Protein AF-A0A951GE01-F1 (afdb_monomer_lite)

pLDDT: mean 95.05, std 4.56, range [78.81, 98.94]

Radius of gyration: 18.22 Å; chains: 1; bounding box: 44×44×52 Å

Structure (mmCIF, N/CA/C/O backbone):
data_AF-A0A951GE01-F1
#
_entry.id   AF-A0A951GE01-F1
#
loop_
_atom_site.group_PDB
_atom_site.id
_atom_site.type_symbol
_atom_site.label_atom_id
_atom_site.label_alt_id
_atom_site.label_comp_id
_atom_site.label_asym_id
_atom_site.label_entity_id
_atom_site.label_seq_id
_atom_site.pdbx_PDB_ins_code
_atom_site.Cartn_x
_atom_site.Cartn_y
_atom_site.Cartn_z
_atom_site.occupancy
_atom_site.B_iso_or_equiv
_atom_site.auth_seq_id
_atom_site.auth_comp_id
_atom_site.auth_asym_id
_atom_site.auth_atom_id
_atom_site.pdbx_PDB_model_num
ATOM 1 N N . MET A 1 1 ? 2.196 -15.817 -11.977 1.00 90.00 1 MET A N 1
ATOM 2 C CA . MET A 1 1 ? 3.080 -14.902 -11.222 1.00 90.00 1 MET A CA 1
ATOM 3 C C . MET A 1 1 ? 4.145 -14.377 -12.169 1.00 90.00 1 MET A C 1
ATOM 5 O O . MET A 1 1 ? 4.624 -15.151 -12.987 1.00 90.00 1 MET A O 1
ATOM 9 N N . GLN A 1 2 ? 4.484 -13.096 -12.075 1.00 92.94 2 GLN A N 1
ATOM 10 C CA . GLN A 1 2 ? 5.518 -12.426 -12.860 1.00 92.94 2 GLN A CA 1
ATOM 11 C C . GLN A 1 2 ? 6.542 -11.812 -11.901 1.00 92.94 2 GLN A C 1
ATOM 13 O O . GLN A 1 2 ? 6.156 -11.164 -10.932 1.00 92.94 2 GLN A O 1
ATOM 18 N N . ILE A 1 3 ? 7.833 -11.997 -12.175 1.00 93.25 3 ILE A N 1
ATOM 19 C CA . ILE A 1 3 ? 8.889 -11.266 -11.469 1.00 93.25 3 ILE A CA 1
ATOM 20 C C . ILE A 1 3 ? 9.089 -9.919 -12.150 1.00 93.25 3 ILE A C 1
ATOM 22 O O . ILE A 1 3 ? 9.139 -9.835 -13.376 1.00 93.25 3 ILE A O 1
ATOM 26 N N . GLN A 1 4 ? 9.188 -8.880 -11.337 1.00 93.88 4 GLN A N 1
ATOM 27 C CA . GLN A 1 4 ? 9.351 -7.503 -11.759 1.00 93.88 4 GLN A CA 1
ATOM 28 C C . GLN A 1 4 ? 10.572 -6.901 -11.095 1.00 93.88 4 GLN A C 1
ATOM 30 O O . GLN A 1 4 ? 10.883 -7.245 -9.952 1.00 93.88 4 GLN A O 1
ATOM 35 N N . ARG A 1 5 ? 11.225 -5.965 -11.779 1.00 92.69 5 ARG A N 1
ATOM 36 C CA . ARG A 1 5 ? 12.395 -5.276 -11.252 1.00 92.69 5 ARG A CA 1
ATOM 37 C C . ARG A 1 5 ? 12.335 -3.781 -11.518 1.00 92.69 5 ARG A C 1
ATOM 39 O O . ARG A 1 5 ? 11.759 -3.321 -12.507 1.00 92.69 5 ARG A O 1
ATOM 46 N N . ASN A 1 6 ? 12.975 -3.036 -10.629 1.00 92.31 6 ASN A N 1
ATOM 47 C CA . ASN A 1 6 ? 13.531 -1.739 -10.975 1.00 92.31 6 ASN A CA 1
ATOM 48 C C . ASN A 1 6 ? 15.045 -1.890 -10.978 1.00 92.31 6 ASN A C 1
ATOM 50 O O . ASN A 1 6 ? 15.612 -2.383 -10.009 1.00 92.31 6 ASN A O 1
ATOM 54 N N . ILE A 1 7 ? 15.680 -1.504 -12.076 1.00 92.19 7 ILE A N 1
ATOM 55 C CA . ILE A 1 7 ? 17.127 -1.522 -12.258 1.00 92.19 7 ILE A CA 1
ATOM 56 C C . ILE A 1 7 ? 17.499 -0.188 -12.912 1.00 92.19 7 ILE A C 1
ATOM 58 O O . ILE A 1 7 ? 17.019 0.087 -14.015 1.00 92.19 7 ILE A O 1
ATOM 62 N N . PRO A 1 8 ? 18.332 0.651 -12.277 1.00 91.19 8 PRO A N 1
ATOM 63 C CA . PRO A 1 8 ? 18.849 1.852 -12.918 1.00 91.19 8 PRO A CA 1
ATOM 64 C C . PRO A 1 8 ? 19.686 1.507 -14.154 1.00 91.19 8 PRO A C 1
ATOM 66 O O . PRO A 1 8 ? 20.516 0.596 -14.120 1.00 91.19 8 PRO A O 1
ATOM 69 N N . ALA A 1 9 ? 19.495 2.260 -15.235 1.00 91.69 9 ALA A N 1
ATOM 70 C CA . ALA A 1 9 ? 20.296 2.101 -16.444 1.00 91.69 9 ALA A CA 1
ATOM 71 C C . ALA A 1 9 ? 21.788 2.342 -16.150 1.00 91.69 9 ALA A C 1
ATOM 73 O O . ALA A 1 9 ? 22.148 3.239 -15.386 1.00 91.69 9 ALA A O 1
ATOM 74 N N . GLY A 1 10 ? 22.656 1.538 -16.764 1.00 90.50 10 GLY A N 1
ATOM 75 C CA . GLY A 1 10 ? 24.111 1.636 -16.631 1.00 90.50 10 GLY A CA 1
ATOM 76 C C . GLY A 1 10 ? 24.695 1.145 -15.301 1.00 90.50 10 GLY A C 1
ATOM 77 O O . GLY A 1 10 ? 25.914 1.163 -15.153 1.00 90.50 10 GLY A O 1
ATOM 78 N N . LEU A 1 11 ? 23.874 0.689 -14.345 1.00 89.44 11 LEU A N 1
ATOM 79 C CA . LEU A 1 11 ? 24.370 0.159 -13.068 1.00 89.44 11 LEU A CA 1
ATOM 80 C C . LEU A 1 11 ? 25.017 -1.224 -13.225 1.00 89.44 11 LEU A C 1
ATOM 82 O O . LEU A 1 11 ? 26.032 -1.513 -12.594 1.00 89.44 11 LEU A O 1
ATOM 86 N N . TYR A 1 12 ? 24.437 -2.067 -14.080 1.00 89.06 12 TYR A N 1
ATOM 87 C CA . TYR A 1 12 ? 24.965 -3.385 -14.417 1.00 89.06 12 TYR A CA 1
ATOM 88 C C . TYR A 1 12 ? 25.283 -3.438 -15.908 1.00 89.06 12 TYR A C 1
ATOM 90 O O . TYR A 1 12 ? 24.482 -3.005 -16.728 1.00 89.06 12 TYR A O 1
ATOM 98 N N . ALA A 1 13 ? 26.449 -3.980 -16.252 1.00 86.44 13 ALA A N 1
ATOM 99 C CA . ALA A 1 13 ? 26.904 -4.114 -17.638 1.00 86.44 13 ALA A CA 1
ATOM 100 C C . ALA A 1 13 ? 27.078 -5.578 -18.075 1.00 86.44 13 ALA A C 1
ATOM 102 O O . ALA A 1 13 ? 27.171 -5.855 -19.269 1.00 86.44 13 ALA A O 1
ATOM 103 N N . ASP A 1 14 ? 27.119 -6.514 -17.122 1.00 85.81 14 ASP A N 1
ATOM 104 C CA . ASP A 1 14 ? 27.188 -7.944 -17.411 1.00 85.81 14 ASP A CA 1
ATOM 105 C C . ASP A 1 14 ? 25.776 -8.500 -17.622 1.00 85.81 14 ASP A C 1
ATOM 107 O O . ASP A 1 14 ? 25.025 -8.712 -16.671 1.00 85.81 14 ASP A O 1
ATOM 111 N N . GLY A 1 15 ? 25.414 -8.698 -18.889 1.00 81.00 15 GLY A N 1
ATOM 112 C CA . GLY A 1 15 ? 24.125 -9.248 -19.308 1.00 81.00 15 GLY A CA 1
ATOM 113 C C . GLY A 1 15 ? 24.047 -10.773 -19.268 1.00 81.00 15 GLY A C 1
ATOM 114 O O . GLY A 1 15 ? 23.120 -11.328 -19.858 1.00 81.00 15 GLY A O 1
ATOM 115 N N . THR A 1 16 ? 25.007 -11.465 -18.642 1.00 87.50 16 THR A N 1
ATOM 116 C CA . THR A 1 16 ? 24.984 -12.928 -18.534 1.00 87.50 16 THR A CA 1
ATOM 117 C C . THR A 1 16 ? 23.725 -13.372 -17.777 1.00 87.50 16 THR A C 1
ATOM 119 O O . THR A 1 16 ? 23.595 -13.080 -16.583 1.00 87.50 16 THR A O 1
ATOM 122 N N . PRO A 1 17 ? 22.774 -14.070 -18.429 1.00 83.69 17 PRO A N 1
ATOM 123 C CA . PRO A 1 17 ? 21.557 -14.493 -17.758 1.00 83.69 17 PRO A CA 1
ATOM 124 C C . PRO A 1 17 ? 21.853 -15.607 -16.753 1.00 83.69 17 PRO A C 1
ATOM 126 O O . PRO A 1 17 ? 22.836 -16.346 -16.860 1.00 83.69 17 PRO A O 1
ATOM 129 N N . SER A 1 18 ? 20.952 -15.774 -15.784 1.00 80.31 18 SER A N 1
ATOM 130 C CA . SER A 1 18 ? 20.945 -16.968 -14.938 1.00 80.31 18 SER A CA 1
ATOM 131 C C . SER A 1 18 ? 20.865 -18.229 -15.815 1.00 80.31 18 SER A C 1
ATOM 133 O O . SER A 1 18 ? 20.203 -18.191 -16.855 1.00 80.31 18 SER A O 1
ATOM 135 N N . PRO A 1 19 ? 21.473 -19.364 -15.420 1.00 88.75 19 PRO A N 1
ATOM 136 C CA . PRO A 1 19 ? 21.369 -20.598 -16.193 1.00 88.75 19 PRO A CA 1
ATOM 137 C C . PRO A 1 19 ? 19.908 -20.965 -16.496 1.00 88.75 19 PRO A C 1
ATOM 139 O O . PRO A 1 19 ? 19.107 -21.143 -15.580 1.00 88.75 19 PRO A O 1
ATOM 142 N N . GLY A 1 20 ? 19.567 -21.067 -17.784 1.00 86.75 20 GLY A N 1
ATOM 143 C CA . GLY A 1 20 ? 18.211 -21.384 -18.250 1.00 86.75 20 GLY A CA 1
ATOM 144 C C . GLY A 1 20 ? 17.248 -20.194 -18.365 1.00 86.75 20 GLY A C 1
ATOM 145 O O . GLY A 1 20 ? 16.087 -20.414 -18.694 1.00 86.75 20 GLY A O 1
ATOM 146 N N . ALA A 1 21 ? 17.698 -18.962 -18.112 1.00 83.81 21 ALA A N 1
ATOM 147 C CA . ALA A 1 21 ? 16.923 -17.749 -18.361 1.00 83.81 21 ALA A CA 1
ATOM 148 C C . ALA A 1 21 ? 17.270 -17.129 -19.721 1.00 83.81 21 ALA A C 1
ATOM 150 O O . ALA A 1 21 ? 18.400 -17.243 -20.204 1.00 83.81 21 ALA A O 1
ATOM 151 N N . ASP A 1 22 ? 16.300 -16.431 -20.309 1.00 85.62 22 ASP A N 1
ATOM 152 C CA . ASP A 1 22 ? 16.534 -15.651 -21.519 1.00 85.62 22 ASP A CA 1
ATOM 153 C C . ASP A 1 22 ? 17.440 -14.443 -21.215 1.00 85.62 22 ASP A C 1
ATOM 155 O O . ASP A 1 22 ? 17.295 -13.806 -20.162 1.00 85.62 22 ASP A O 1
ATOM 159 N N . PRO A 1 23 ? 18.379 -14.101 -22.116 1.00 83.19 23 PRO A N 1
ATOM 160 C CA . PRO A 1 23 ? 19.178 -12.891 -21.986 1.00 83.19 23 PRO A CA 1
ATOM 161 C C . PRO A 1 23 ? 18.287 -11.649 -22.094 1.00 83.19 23 PRO A C 1
ATOM 163 O O . PRO A 1 23 ? 17.363 -11.596 -22.905 1.00 83.19 23 PRO A O 1
ATOM 166 N N . TYR A 1 24 ? 18.596 -10.624 -21.304 1.00 83.94 24 TYR A N 1
ATOM 167 C CA . TYR A 1 24 ? 17.949 -9.319 -21.393 1.00 83.94 24 TYR A CA 1
ATOM 168 C C . TYR A 1 24 ? 18.985 -8.204 -21.264 1.00 83.94 24 TYR A C 1
ATOM 170 O O . TYR A 1 24 ? 20.039 -8.387 -20.652 1.00 83.94 24 TYR A O 1
ATOM 178 N N . ASP A 1 25 ? 18.688 -7.046 -21.853 1.00 87.75 25 ASP A N 1
ATOM 179 C CA . ASP A 1 25 ? 19.568 -5.879 -21.809 1.00 87.75 25 ASP A CA 1
ATOM 180 C C . ASP A 1 25 ? 19.521 -5.221 -20.423 1.00 87.75 25 ASP A C 1
ATOM 182 O O . ASP A 1 25 ? 18.810 -4.245 -20.186 1.00 87.75 25 ASP A O 1
ATOM 186 N N . ILE A 1 26 ? 20.263 -5.793 -19.474 1.00 88.50 26 ILE A N 1
ATOM 187 C CA . ILE A 1 26 ? 20.340 -5.284 -18.102 1.00 88.50 26 ILE A CA 1
ATOM 188 C C . ILE A 1 26 ? 20.945 -3.874 -18.040 1.00 88.50 26 ILE A C 1
ATOM 190 O O . ILE A 1 26 ? 20.620 -3.112 -17.129 1.00 88.50 26 ILE A O 1
ATOM 194 N N . ALA A 1 27 ? 21.776 -3.504 -19.022 1.00 91.56 27 ALA A N 1
ATOM 195 C CA . ALA A 1 27 ? 22.411 -2.194 -19.088 1.00 91.56 27 ALA A CA 1
ATOM 196 C C . ALA A 1 27 ? 21.407 -1.085 -19.421 1.00 91.56 27 ALA A C 1
ATOM 198 O O . ALA A 1 27 ? 21.543 0.029 -18.910 1.00 91.56 27 ALA A O 1
ATOM 199 N N . ALA A 1 28 ? 20.360 -1.388 -20.195 1.00 91.75 28 ALA A N 1
ATOM 200 C CA . ALA A 1 28 ? 19.240 -0.471 -20.414 1.00 91.75 28 ALA A CA 1
ATOM 201 C C . ALA A 1 28 ? 18.411 -0.203 -19.141 1.00 91.75 28 ALA A C 1
ATOM 203 O O . ALA A 1 28 ? 17.673 0.784 -19.082 1.00 91.75 28 ALA A O 1
ATOM 204 N N . GLY A 1 29 ? 18.558 -1.038 -18.108 1.00 91.81 29 GLY A N 1
ATOM 205 C CA . GLY A 1 29 ? 17.773 -0.969 -16.883 1.00 91.81 29 GLY A CA 1
ATOM 206 C C . GLY A 1 29 ? 16.352 -1.516 -17.047 1.00 91.81 29 GLY A C 1
ATOM 207 O O . GLY A 1 29 ? 15.930 -1.970 -18.108 1.00 91.81 29 GLY A O 1
ATOM 208 N N . GLU A 1 30 ? 15.589 -1.482 -15.959 1.00 92.50 30 GLU A N 1
ATOM 209 C CA . GLU A 1 30 ? 14.228 -2.011 -15.896 1.00 92.50 30 GLU A CA 1
ATOM 210 C C . GLU A 1 30 ? 13.371 -1.109 -15.002 1.00 92.50 30 GLU A C 1
ATOM 212 O O . GLU A 1 30 ? 13.849 -0.576 -14.003 1.00 92.50 30 GLU A O 1
ATOM 217 N N . ARG A 1 31 ? 12.099 -0.907 -15.359 1.00 93.69 31 ARG A N 1
ATOM 218 C CA . ARG A 1 31 ? 11.136 -0.126 -14.556 1.00 93.69 31 ARG A CA 1
ATOM 219 C C . ARG A 1 31 ? 9.776 -0.815 -14.451 1.00 93.69 31 ARG A C 1
ATOM 221 O O . ARG A 1 31 ? 8.735 -0.157 -14.388 1.00 93.69 31 ARG A O 1
ATOM 228 N N . THR A 1 32 ? 9.759 -2.145 -14.522 1.00 94.62 32 THR A N 1
ATOM 229 C CA . THR A 1 32 ? 8.511 -2.911 -14.625 1.00 94.62 32 THR A CA 1
ATOM 230 C C . THR A 1 32 ? 7.678 -2.804 -13.354 1.00 94.62 32 THR A C 1
ATOM 232 O O . THR A 1 32 ? 6.454 -2.746 -13.464 1.00 94.62 32 THR A O 1
ATOM 235 N N . ILE A 1 33 ? 8.309 -2.674 -12.178 1.00 96.00 33 ILE A N 1
ATOM 236 C CA . ILE A 1 33 ? 7.598 -2.448 -10.910 1.00 96.00 33 ILE A CA 1
ATOM 237 C C . ILE A 1 33 ? 6.821 -1.131 -10.970 1.00 96.00 33 ILE A C 1
ATOM 239 O O . ILE A 1 33 ? 5.610 -1.116 -10.758 1.00 96.00 33 ILE A O 1
ATOM 243 N N . PHE A 1 34 ? 7.497 -0.026 -11.305 1.00 95.44 34 PHE A N 1
ATOM 244 C CA . PHE A 1 34 ? 6.853 1.288 -11.380 1.00 95.44 34 PHE A CA 1
ATOM 245 C C . PHE A 1 34 ? 5.721 1.310 -12.415 1.00 95.44 34 PHE A C 1
ATOM 247 O O . PHE A 1 34 ? 4.612 1.748 -12.113 1.00 95.44 34 PHE A O 1
ATOM 254 N N . ASN A 1 35 ? 5.979 0.779 -13.613 1.00 95.50 35 ASN A N 1
ATOM 255 C CA . ASN A 1 35 ? 4.989 0.756 -14.686 1.00 95.50 35 ASN A CA 1
ATOM 256 C C . ASN A 1 35 ? 3.762 -0.087 -14.311 1.00 95.50 35 ASN A C 1
ATOM 258 O O . ASN A 1 35 ? 2.633 0.334 -14.562 1.00 95.50 35 ASN A O 1
ATOM 262 N N . GLN A 1 36 ? 3.954 -1.253 -13.685 1.00 95.88 36 GLN A N 1
ATOM 263 C CA . GLN A 1 36 ? 2.822 -2.095 -13.300 1.00 95.88 36 GLN A CA 1
ATOM 264 C C . GLN A 1 36 ? 2.046 -1.521 -12.118 1.00 95.88 36 GLN A C 1
ATOM 266 O O . GLN A 1 36 ? 0.829 -1.648 -12.131 1.00 95.88 36 GLN A O 1
ATOM 271 N N . TYR A 1 37 ? 2.686 -0.849 -11.152 1.00 96.81 37 TYR A N 1
ATOM 272 C CA . TYR A 1 37 ? 1.939 -0.129 -10.115 1.00 96.81 37 TYR A CA 1
ATOM 273 C C . TYR A 1 37 ? 0.951 0.861 -10.739 1.00 96.81 37 TYR A C 1
ATOM 275 O O . TYR A 1 37 ? -0.228 0.837 -10.394 1.00 96.81 37 TYR A O 1
ATOM 283 N N . LEU A 1 38 ? 1.400 1.685 -11.693 1.00 97.88 38 LEU A N 1
ATOM 284 C CA . LEU A 1 38 ? 0.527 2.660 -12.354 1.00 97.88 38 LEU A CA 1
ATOM 285 C C . LEU A 1 38 ? -0.604 1.986 -13.141 1.00 97.88 38 LEU A C 1
ATOM 287 O O . LEU A 1 38 ? -1.760 2.370 -12.986 1.00 97.88 38 LEU A O 1
ATOM 291 N N . LEU A 1 39 ? -0.290 0.959 -13.937 1.00 98.00 39 LEU A N 1
ATOM 292 C CA . LEU A 1 39 ? -1.294 0.226 -14.718 1.00 98.00 39 LEU A CA 1
ATOM 293 C C . LEU A 1 39 ? -2.316 -0.493 -13.826 1.00 98.00 39 LEU A C 1
ATOM 295 O O . LEU A 1 39 ? -3.505 -0.499 -14.132 1.00 98.00 39 LEU A O 1
ATOM 299 N N . ALA A 1 40 ? -1.870 -1.093 -12.722 1.00 98.06 40 ALA A N 1
ATOM 300 C CA . ALA A 1 40 ? -2.739 -1.828 -11.811 1.00 98.06 40 ALA A CA 1
ATOM 301 C C . ALA A 1 40 ? -3.652 -0.878 -11.016 1.00 98.06 40 ALA A C 1
ATOM 303 O O . ALA A 1 40 ? -4.846 -1.147 -10.888 1.00 98.06 40 ALA A O 1
ATOM 304 N N . ILE A 1 41 ? -3.127 0.264 -10.551 1.00 98.75 41 ILE A N 1
ATOM 305 C CA . ILE A 1 41 ? -3.930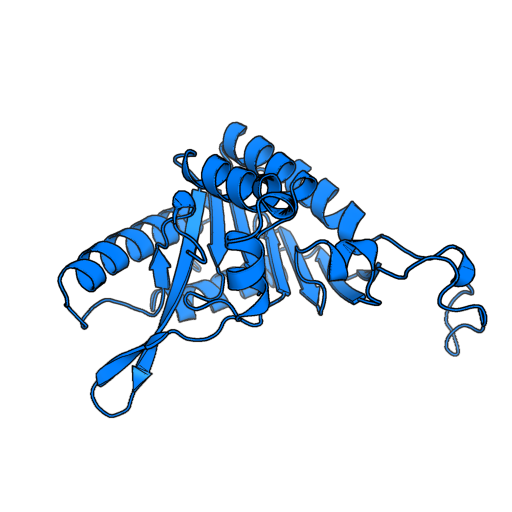 1.316 -9.906 1.00 98.75 41 ILE A CA 1
ATOM 306 C C . ILE A 1 41 ? -4.958 1.899 -10.887 1.00 98.75 41 ILE A C 1
ATOM 308 O O . ILE A 1 41 ? -6.113 2.119 -10.518 1.00 98.75 41 ILE A O 1
ATOM 312 N N . ASP A 1 42 ? -4.574 2.135 -12.142 1.00 98.69 42 ASP A N 1
ATOM 313 C CA . ASP A 1 42 ? -5.498 2.634 -13.165 1.00 98.69 42 ASP A CA 1
ATOM 314 C C . ASP A 1 42 ? -6.623 1.629 -13.469 1.00 98.69 42 ASP A C 1
ATOM 316 O O . ASP A 1 42 ? -7.794 2.000 -13.584 1.00 98.69 42 ASP A O 1
ATOM 320 N N . ALA A 1 43 ? -6.295 0.336 -13.495 1.00 98.38 43 ALA A N 1
ATOM 321 C CA . ALA A 1 43 ? -7.260 -0.733 -13.728 1.00 98.38 43 ALA A CA 1
ATOM 322 C C . ALA A 1 43 ? -8.223 -0.979 -12.550 1.00 98.38 43 ALA A C 1
ATOM 324 O O . ALA A 1 43 ? -9.286 -1.566 -12.771 1.00 98.38 43 ALA A O 1
ATOM 325 N N . ALA A 1 44 ? -7.879 -0.535 -11.335 1.00 98.69 44 ALA A N 1
ATOM 326 C CA . ALA A 1 44 ? -8.650 -0.792 -10.121 1.00 98.69 44 ALA A CA 1
ATOM 327 C C . ALA A 1 44 ? -10.097 -0.277 -10.212 1.00 98.69 44 ALA A C 1
ATOM 329 O O . ALA A 1 44 ? -10.364 0.843 -10.679 1.00 98.69 44 ALA A O 1
ATOM 330 N N . ARG A 1 45 ? -11.035 -1.099 -9.731 1.00 98.50 45 ARG A N 1
ATOM 331 C CA . ARG A 1 45 ? -12.487 -0.881 -9.802 1.00 98.50 45 ARG A CA 1
ATOM 332 C C . ARG A 1 45 ? -13.174 -0.823 -8.445 1.00 98.50 45 ARG A C 1
ATOM 334 O O . ARG A 1 45 ? -14.204 -0.164 -8.347 1.00 98.50 45 ARG A O 1
ATOM 341 N N . GLN A 1 46 ? -12.657 -1.501 -7.424 1.00 98.50 46 GLN A N 1
ATOM 342 C CA . GLN A 1 46 ? -13.346 -1.664 -6.142 1.00 98.50 46 GLN A CA 1
ATOM 343 C C . GLN A 1 46 ? -12.496 -1.224 -4.954 1.00 98.50 46 GLN A C 1
ATOM 345 O O . GLN A 1 46 ? -12.967 -0.444 -4.125 1.00 98.50 46 GLN A O 1
ATOM 350 N N . ALA A 1 47 ? -11.269 -1.728 -4.850 1.00 98.88 47 ALA A N 1
ATOM 351 C CA . ALA A 1 47 ? -10.450 -1.588 -3.660 1.00 98.88 47 ALA A CA 1
ATOM 352 C C . ALA A 1 47 ? -8.949 -1.688 -3.957 1.00 98.88 47 ALA A C 1
ATOM 354 O O . ALA A 1 47 ? -8.511 -2.568 -4.695 1.00 98.88 47 ALA A O 1
ATOM 355 N N . ILE A 1 48 ? -8.163 -0.837 -3.299 1.00 98.94 48 ILE A N 1
ATOM 356 C CA . ILE A 1 48 ? -6.701 -0.888 -3.273 1.00 98.94 48 ILE A CA 1
ATOM 357 C C . ILE A 1 48 ? -6.254 -0.900 -1.808 1.00 98.94 48 ILE A C 1
ATOM 359 O O . ILE A 1 48 ? -6.433 0.071 -1.071 1.00 98.94 48 ILE A O 1
ATOM 363 N N . TYR A 1 49 ? -5.655 -2.006 -1.384 1.00 98.94 49 TYR A N 1
ATOM 364 C CA . TYR A 1 49 ? -4.978 -2.126 -0.098 1.00 98.94 49 TYR A CA 1
ATOM 365 C C . TYR A 1 49 ? -3.470 -2.019 -0.303 1.00 98.94 49 TYR A C 1
ATOM 367 O O . TYR A 1 49 ? -2.935 -2.663 -1.202 1.00 98.94 49 TY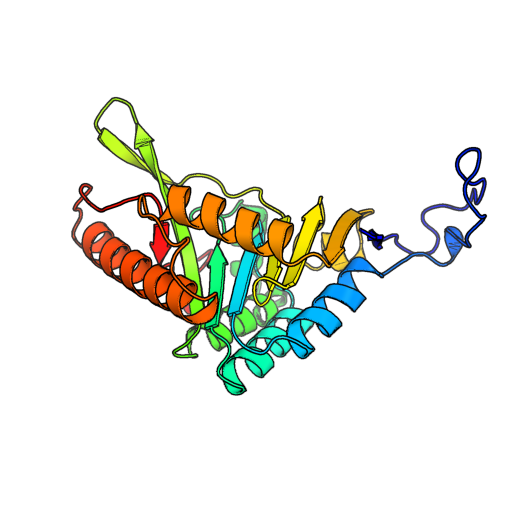R A O 1
ATOM 375 N N . ILE A 1 50 ? -2.782 -1.223 0.512 1.00 98.88 50 ILE A N 1
ATOM 376 C CA . ILE A 1 50 ? -1.335 -1.003 0.417 1.00 98.88 50 ILE A CA 1
ATOM 377 C C . ILE A 1 50 ? -0.724 -1.156 1.804 1.00 98.88 50 ILE A C 1
ATOM 379 O O . ILE A 1 50 ? -1.205 -0.534 2.748 1.00 98.88 50 ILE A O 1
ATOM 383 N N . GLU A 1 51 ? 0.382 -1.891 1.902 1.00 98.56 51 GLU A N 1
ATOM 384 C CA . GLU A 1 51 ? 1.330 -1.731 3.006 1.00 98.56 51 GLU A CA 1
ATOM 385 C C . GLU A 1 51 ? 2.666 -1.295 2.436 1.00 98.56 51 GLU A C 1
ATOM 387 O O . GLU A 1 51 ? 3.247 -1.963 1.571 1.00 98.56 51 GLU A O 1
ATOM 392 N N . ASN A 1 52 ? 3.157 -0.155 2.905 1.00 98.00 52 ASN A N 1
ATOM 393 C CA . ASN A 1 52 ? 4.441 0.341 2.458 1.00 98.00 52 ASN A CA 1
ATOM 394 C C . ASN A 1 52 ? 5.162 1.107 3.562 1.00 98.00 52 ASN A C 1
ATOM 396 O O . ASN A 1 52 ? 4.558 1.871 4.308 1.00 98.00 52 ASN A O 1
ATOM 400 N N . GLN A 1 53 ? 6.481 0.946 3.627 1.00 95.56 53 GLN A N 1
ATOM 401 C CA . GLN A 1 53 ? 7.330 1.707 4.546 1.00 95.56 53 GLN A CA 1
ATOM 402 C C . GLN A 1 53 ? 7.319 3.217 4.239 1.00 95.56 53 GLN A C 1
ATOM 404 O O . GLN A 1 53 ? 7.628 4.027 5.111 1.00 95.56 53 GLN A O 1
ATOM 409 N N . ALA A 1 54 ? 6.970 3.604 3.007 1.00 93.38 54 ALA A N 1
ATOM 410 C CA . ALA A 1 54 ? 6.966 4.988 2.552 1.00 93.38 54 ALA A CA 1
ATOM 411 C C . ALA A 1 54 ? 5.618 5.415 1.956 1.00 93.38 54 ALA A C 1
ATOM 413 O O . ALA A 1 54 ? 4.895 4.620 1.354 1.00 93.38 54 ALA A O 1
ATOM 414 N N . ILE A 1 55 ? 5.327 6.712 2.062 1.00 94.62 55 ILE A N 1
ATOM 415 C CA . ILE A 1 55 ? 4.237 7.359 1.322 1.00 94.62 55 ILE A CA 1
ATOM 416 C C . ILE A 1 55 ? 4.581 7.473 -0.177 1.00 94.62 55 ILE A C 1
ATOM 418 O O . ILE A 1 55 ? 5.765 7.495 -0.535 1.00 94.62 55 ILE A O 1
ATOM 422 N N . PRO A 1 56 ? 3.572 7.527 -1.066 1.00 94.94 56 PRO A N 1
ATOM 423 C CA . PRO A 1 56 ? 3.784 7.447 -2.505 1.00 94.94 56 PRO A CA 1
ATOM 424 C C . PRO A 1 56 ? 4.373 8.730 -3.085 1.00 94.94 56 PRO A C 1
ATOM 426 O O . PRO A 1 56 ? 3.927 9.826 -2.759 1.00 94.94 56 PRO A O 1
ATOM 429 N N . ILE A 1 57 ? 5.304 8.592 -4.033 1.00 95.12 57 ILE A N 1
ATOM 430 C CA . ILE A 1 57 ? 5.723 9.708 -4.894 1.00 95.12 57 ILE A CA 1
ATOM 431 C C . ILE A 1 57 ? 4.540 10.322 -5.666 1.00 95.12 57 ILE A C 1
ATOM 433 O O . ILE A 1 57 ? 3.563 9.616 -5.938 1.00 95.12 57 ILE A O 1
ATOM 437 N N . PRO A 1 58 ? 4.647 11.587 -6.127 1.00 95.19 58 PRO A N 1
ATOM 438 C CA . PRO A 1 58 ? 3.534 12.290 -6.767 1.00 95.19 58 PRO A CA 1
ATOM 439 C C . PRO A 1 58 ? 2.850 11.544 -7.928 1.00 95.19 58 PRO A C 1
ATOM 441 O O . PRO A 1 58 ? 1.623 11.521 -7.943 1.00 95.19 58 PRO A O 1
ATOM 444 N N . PRO A 1 59 ? 3.558 10.857 -8.854 1.00 96.06 59 PRO A N 1
ATOM 445 C CA . PRO A 1 59 ? 2.887 10.085 -9.905 1.00 96.06 59 PRO A CA 1
ATOM 446 C C . PRO A 1 59 ? 1.988 8.959 -9.375 1.00 96.06 59 PRO A C 1
ATOM 448 O O . PRO A 1 59 ? 0.917 8.712 -9.921 1.00 96.06 59 PRO A O 1
ATOM 451 N N . VAL A 1 60 ? 2.409 8.283 -8.300 1.00 97.56 60 VAL A N 1
ATOM 452 C CA . VAL A 1 60 ? 1.625 7.209 -7.675 1.00 97.56 60 VAL A CA 1
ATOM 453 C C . VAL A 1 60 ? 0.474 7.803 -6.864 1.00 97.56 60 VAL A C 1
ATOM 455 O O . VAL A 1 60 ? -0.638 7.289 -6.934 1.00 97.56 60 VAL A O 1
ATOM 458 N N . ALA A 1 61 ? 0.703 8.911 -6.151 1.00 97.88 61 ALA A N 1
ATOM 459 C CA . ALA A 1 61 ? -0.354 9.631 -5.443 1.00 97.88 61 ALA A CA 1
ATOM 460 C C . ALA A 1 61 ? -1.459 10.102 -6.406 1.00 97.88 61 ALA A C 1
ATOM 462 O O . ALA A 1 61 ? -2.630 9.847 -6.153 1.00 97.88 61 ALA A O 1
ATOM 463 N N . ALA A 1 62 ? -1.093 10.680 -7.554 1.00 97.94 62 ALA A N 1
ATOM 464 C CA . ALA A 1 62 ? -2.045 11.108 -8.578 1.00 97.94 62 ALA A CA 1
ATOM 465 C C . ALA A 1 62 ? -2.855 9.934 -9.158 1.00 97.94 62 ALA A C 1
ATOM 467 O O . ALA A 1 62 ? -4.061 10.053 -9.368 1.00 97.94 62 ALA A O 1
ATOM 468 N N . ALA A 1 63 ? -2.221 8.776 -9.377 1.00 98.56 63 ALA A N 1
ATOM 469 C CA . ALA A 1 63 ? -2.926 7.576 -9.827 1.00 98.56 63 ALA A CA 1
ATOM 470 C C . ALA A 1 63 ? -3.926 7.064 -8.770 1.00 98.56 63 ALA A C 1
ATOM 472 O O . ALA A 1 63 ? -5.051 6.693 -9.111 1.00 98.56 63 ALA A O 1
ATOM 473 N N . LEU A 1 64 ? -3.543 7.075 -7.487 1.00 98.75 64 LEU A N 1
ATOM 474 C CA . LEU A 1 64 ? -4.435 6.708 -6.382 1.00 98.75 64 LEU A CA 1
ATOM 475 C C . LEU A 1 64 ? -5.600 7.693 -6.245 1.00 98.75 64 LEU A C 1
ATOM 477 O O . LEU A 1 64 ? -6.733 7.266 -6.037 1.00 98.75 64 LEU A O 1
ATOM 481 N N . GLU A 1 65 ? -5.347 8.990 -6.411 1.00 98.50 65 GLU A N 1
ATOM 482 C CA . GLU A 1 65 ? -6.386 10.021 -6.410 1.00 98.50 65 GLU A CA 1
ATOM 483 C C . GLU A 1 65 ? -7.385 9.804 -7.555 1.00 98.50 65 GLU A C 1
ATOM 485 O O . GLU A 1 65 ? -8.596 9.804 -7.331 1.00 98.50 65 GLU A O 1
ATOM 490 N N . ALA A 1 66 ? -6.903 9.500 -8.763 1.00 98.56 66 ALA A N 1
ATOM 491 C CA . ALA A 1 66 ? -7.768 9.151 -9.888 1.00 98.56 66 ALA A CA 1
ATOM 492 C C . ALA A 1 66 ? -8.613 7.893 -9.604 1.00 98.56 66 ALA A C 1
ATOM 494 O O . ALA A 1 66 ? -9.785 7.838 -9.980 1.00 98.56 66 ALA A O 1
ATOM 495 N N . ALA A 1 67 ? -8.064 6.888 -8.913 1.00 98.81 67 ALA A N 1
ATOM 496 C CA . ALA A 1 67 ? -8.829 5.716 -8.484 1.00 98.81 67 ALA A CA 1
ATOM 497 C C . ALA A 1 67 ? -9.916 6.078 -7.459 1.00 98.81 67 ALA A C 1
ATOM 499 O O . ALA A 1 67 ? -11.072 5.673 -7.612 1.00 98.81 67 ALA A O 1
ATOM 500 N N . LEU A 1 68 ? -9.580 6.897 -6.460 1.00 98.75 68 LEU A N 1
ATOM 501 C CA . LEU A 1 68 ? -10.527 7.407 -5.463 1.00 98.75 68 LEU A CA 1
ATOM 502 C C . LEU A 1 68 ? -11.684 8.175 -6.119 1.00 98.75 68 LEU A C 1
ATOM 504 O O . LEU A 1 68 ? -12.843 7.943 -5.771 1.00 98.75 68 LEU A O 1
ATOM 508 N N . GLN A 1 69 ? -11.395 9.013 -7.121 1.00 98.06 69 GLN A N 1
ATOM 509 C CA . GLN A 1 69 ? -12.402 9.749 -7.899 1.00 98.06 69 GLN A CA 1
ATOM 510 C C . GLN A 1 69 ? -13.353 8.823 -8.676 1.00 98.06 69 GLN A C 1
ATOM 512 O O . GLN A 1 69 ? -14.521 9.160 -8.867 1.00 98.06 69 GLN A O 1
ATOM 517 N N . ARG A 1 70 ? -12.898 7.627 -9.077 1.00 97.81 70 ARG A N 1
ATOM 518 C CA . ARG A 1 70 ? -13.753 6.586 -9.682 1.00 97.81 70 ARG A CA 1
ATOM 519 C C . ARG A 1 70 ? -14.593 5.811 -8.659 1.00 97.81 70 ARG A C 1
ATOM 521 O O . ARG A 1 70 ? -15.395 4.970 -9.055 1.00 97.81 70 ARG A O 1
ATOM 528 N N . GLY A 1 71 ? -14.429 6.079 -7.363 1.00 98.25 71 GLY A N 1
ATOM 529 C CA . GLY A 1 71 ? -15.172 5.430 -6.281 1.00 98.25 71 GLY A CA 1
ATOM 530 C C . GLY A 1 71 ? -14.473 4.224 -5.646 1.00 98.25 71 GLY A C 1
ATOM 531 O O . GLY A 1 71 ? -15.096 3.546 -4.822 1.00 98.25 71 GLY A O 1
ATOM 532 N N . VAL A 1 72 ? -13.205 3.974 -5.991 1.00 98.88 72 VAL A N 1
ATOM 533 C CA . VAL A 1 72 ? -12.377 2.901 -5.418 1.00 98.88 72 VAL A CA 1
ATOM 534 C C . VAL A 1 72 ? -12.086 3.194 -3.943 1.00 98.88 72 VAL A C 1
ATOM 536 O O . VAL A 1 72 ? -11.783 4.326 -3.575 1.00 98.88 72 VAL A O 1
ATOM 539 N N . GLU A 1 73 ? -12.190 2.183 -3.082 1.00 98.81 73 GLU A N 1
ATOM 540 C CA . GLU A 1 73 ? -11.794 2.276 -1.671 1.00 98.81 73 GLU A CA 1
ATOM 541 C C . GLU A 1 73 ? -10.272 2.117 -1.551 1.00 98.81 73 GLU A C 1
ATOM 543 O O . GLU A 1 73 ? -9.714 1.170 -2.100 1.00 98.81 73 GLU A O 1
ATOM 548 N N . VAL A 1 74 ? -9.583 3.002 -0.828 1.00 98.88 74 VAL A N 1
ATOM 549 C CA . VAL A 1 74 ? -8.121 2.926 -0.673 1.00 98.88 74 VAL A CA 1
ATOM 550 C C . VAL A 1 74 ? -7.732 2.964 0.800 1.00 98.88 74 VAL A C 1
ATOM 552 O O . VAL A 1 74 ? -8.111 3.872 1.540 1.00 98.88 74 VAL A O 1
ATOM 555 N N . VAL A 1 75 ? -6.940 1.984 1.227 1.00 98.94 75 VAL A N 1
ATOM 556 C CA . VAL A 1 75 ? -6.315 1.951 2.555 1.00 98.94 75 VAL A CA 1
ATOM 557 C C . VAL A 1 75 ? -4.815 1.800 2.376 1.00 98.94 75 VAL A C 1
ATOM 559 O O . VAL A 1 75 ? -4.360 0.861 1.726 1.00 98.94 75 VAL A O 1
ATOM 562 N N . MET A 1 76 ? -4.055 2.713 2.975 1.00 98.81 76 MET A N 1
ATOM 563 C CA . MET A 1 76 ? -2.598 2.693 2.958 1.00 98.81 76 MET A CA 1
ATOM 564 C C . MET A 1 76 ? -2.060 2.588 4.383 1.00 98.81 76 MET A C 1
ATOM 566 O O . MET A 1 76 ? -2.190 3.518 5.176 1.00 98.81 76 MET A O 1
ATOM 570 N N . LEU A 1 77 ? -1.457 1.447 4.699 1.00 98.88 77 LEU A N 1
ATOM 571 C CA . LEU A 1 77 ? -0.774 1.182 5.956 1.00 98.88 77 LEU A CA 1
ATOM 572 C C . LEU A 1 77 ? 0.702 1.590 5.845 1.00 98.88 77 LEU A C 1
ATOM 574 O O . LEU A 1 77 ? 1.417 1.114 4.962 1.00 98.88 77 LEU A O 1
ATOM 578 N N . VAL A 1 78 ? 1.147 2.449 6.760 1.00 98.56 78 VAL A N 1
ATOM 579 C CA . VAL A 1 78 ? 2.517 2.980 6.850 1.00 98.56 78 VAL A CA 1
ATOM 580 C C . VAL A 1 78 ? 3.022 2.922 8.297 1.00 98.56 78 VAL A C 1
ATOM 582 O O . VAL A 1 78 ? 2.224 2.722 9.221 1.00 98.56 78 VAL A O 1
ATOM 585 N N . PRO A 1 79 ? 4.332 3.107 8.551 1.00 98.19 79 PRO A N 1
ATOM 586 C CA . PRO A 1 79 ? 4.827 3.300 9.906 1.00 98.19 79 PRO A CA 1
ATOM 587 C C . PRO A 1 79 ? 4.147 4.501 10.565 1.00 98.19 79 PRO A C 1
ATOM 589 O O . PRO A 1 79 ? 4.218 5.615 10.058 1.00 98.19 79 PRO A O 1
ATOM 592 N N . ALA A 1 80 ? 3.520 4.298 11.723 1.00 97.50 80 ALA A N 1
ATOM 593 C CA . ALA A 1 80 ? 2.993 5.418 12.504 1.00 97.50 80 ALA A CA 1
ATOM 594 C C . ALA A 1 80 ? 4.114 6.352 12.988 1.00 97.50 80 ALA A C 1
ATOM 596 O O . ALA A 1 80 ? 3.931 7.566 13.034 1.00 97.50 80 ALA A O 1
ATOM 597 N N . ASP A 1 81 ? 5.277 5.768 13.288 1.00 96.44 81 ASP A N 1
ATOM 598 C CA . ASP A 1 81 ? 6.523 6.478 13.545 1.00 96.44 81 ASP A CA 1
ATOM 599 C C . ASP A 1 81 ? 7.472 6.261 12.362 1.00 96.44 81 ASP A C 1
ATOM 601 O O . ASP A 1 81 ? 8.170 5.243 12.310 1.00 96.44 81 ASP A O 1
ATOM 605 N N . PRO A 1 82 ? 7.490 7.175 11.378 1.00 94.69 82 PRO A N 1
ATOM 606 C CA . PRO A 1 82 ? 8.428 7.081 10.274 1.00 94.69 82 PRO A CA 1
ATOM 607 C C . PRO A 1 82 ? 9.864 7.350 10.741 1.00 94.69 82 PRO A C 1
ATOM 609 O O . PRO A 1 82 ? 10.100 8.038 11.741 1.00 94.69 82 PRO A O 1
ATOM 612 N N . GLU A 1 83 ? 10.823 6.820 9.981 1.00 93.25 83 GLU A N 1
ATOM 613 C CA . GLU A 1 83 ? 12.252 7.002 10.239 1.00 93.25 83 GLU A CA 1
ATOM 614 C C . GLU A 1 83 ? 12.678 8.465 10.074 1.00 93.25 83 GLU A C 1
ATOM 616 O O . GLU A 1 83 ? 12.058 9.247 9.345 1.00 93.25 83 GLU A O 1
ATOM 621 N N . GLU A 1 84 ? 13.793 8.820 10.711 1.00 94.00 84 GLU A N 1
ATOM 622 C CA . GLU A 1 84 ? 14.325 10.182 10.692 1.00 94.00 84 GLU A CA 1
ATOM 623 C C . GLU A 1 84 ? 14.532 10.764 9.282 1.00 94.00 84 GLU A C 1
ATOM 625 O O . GLU A 1 84 ? 14.193 11.930 9.093 1.00 94.00 84 GLU A O 1
ATOM 630 N N . PRO A 1 85 ? 14.979 10.010 8.254 1.00 91.31 85 PRO A N 1
ATOM 631 C CA . PRO A 1 85 ? 15.067 10.543 6.894 1.00 91.31 85 PRO A CA 1
ATOM 632 C C . PRO A 1 85 ? 13.725 11.036 6.334 1.00 91.31 85 PRO A C 1
ATOM 634 O O . PRO A 1 85 ? 13.685 12.047 5.636 1.00 91.31 85 PRO A O 1
ATOM 637 N N . VAL A 1 86 ? 12.611 10.377 6.669 1.00 92.56 86 VAL A N 1
ATOM 638 C CA . VAL A 1 86 ? 11.268 10.803 6.236 1.00 92.56 86 VAL A CA 1
ATOM 639 C C . VAL A 1 86 ? 10.843 12.069 6.984 1.00 92.56 86 VAL A C 1
ATOM 641 O O . VAL A 1 86 ? 10.296 12.989 6.376 1.00 92.56 86 VAL A O 1
ATOM 644 N N . ARG A 1 87 ? 11.147 12.164 8.285 1.00 94.44 87 ARG A N 1
ATOM 645 C CA . ARG A 1 87 ? 10.897 13.374 9.095 1.00 94.44 87 ARG A CA 1
ATOM 646 C C . ARG A 1 87 ? 11.764 14.551 8.652 1.00 94.44 87 ARG A C 1
ATOM 648 O O . ARG A 1 87 ? 11.323 15.696 8.632 1.00 94.44 87 ARG A O 1
ATOM 655 N N . ALA A 1 88 ? 13.015 14.292 8.280 1.00 93.69 88 ALA A N 1
ATOM 656 C CA . ALA A 1 88 ? 13.905 15.279 7.682 1.00 93.69 88 ALA A CA 1
ATOM 657 C C . ALA A 1 88 ? 13.340 15.779 6.348 1.00 93.69 88 ALA A C 1
ATOM 659 O O . ALA A 1 88 ? 13.218 16.987 6.173 1.00 93.69 88 ALA A O 1
ATOM 660 N N . ALA A 1 89 ? 12.881 14.872 5.476 1.00 92.50 89 ALA A N 1
ATOM 661 C CA . ALA A 1 89 ? 12.222 15.247 4.229 1.00 92.50 89 ALA A CA 1
ATOM 662 C C . ALA A 1 89 ? 10.963 16.096 4.469 1.00 92.50 89 ALA A C 1
ATOM 664 O O . ALA A 1 89 ? 10.750 17.072 3.764 1.00 92.50 89 ALA A O 1
ATOM 665 N N . ARG A 1 90 ? 10.155 15.803 5.499 1.00 94.19 90 ARG A N 1
ATOM 666 C CA . ARG A 1 90 ? 8.971 16.619 5.839 1.00 94.19 90 ARG A CA 1
ATOM 667 C C . ARG A 1 90 ? 9.309 18.067 6.195 1.00 94.19 90 ARG A C 1
ATOM 669 O O . ARG A 1 90 ? 8.493 18.954 5.958 1.00 94.19 90 ARG A O 1
ATOM 676 N N . ARG A 1 91 ? 10.495 18.303 6.758 1.00 94.50 91 ARG A N 1
ATOM 677 C CA . ARG A 1 91 ? 10.984 19.634 7.150 1.00 94.50 91 ARG A CA 1
ATOM 678 C C . ARG A 1 91 ? 11.667 20.386 6.005 1.00 94.50 91 ARG A C 1
ATOM 680 O O . ARG A 1 91 ? 11.907 21.582 6.144 1.00 94.50 91 ARG A O 1
ATOM 687 N N . ASP A 1 92 ? 11.963 19.712 4.896 1.00 94.31 92 ASP A N 1
ATOM 688 C CA . ASP A 1 92 ? 12.593 20.302 3.719 1.00 94.31 92 ASP A CA 1
ATOM 689 C C . ASP A 1 92 ? 11.530 20.705 2.672 1.00 94.31 92 ASP A C 1
ATOM 691 O O . ASP A 1 92 ? 10.827 19.839 2.137 1.00 94.31 92 ASP A O 1
ATOM 695 N N . PRO A 1 93 ? 11.418 22.002 2.320 1.00 91.50 93 PRO A N 1
ATOM 696 C CA . PRO A 1 93 ? 10.499 22.473 1.284 1.00 91.50 93 PRO A CA 1
ATOM 697 C C . PRO A 1 93 ? 10.658 21.776 -0.076 1.00 91.50 93 PRO A C 1
ATOM 699 O O . PRO A 1 93 ? 9.679 21.669 -0.814 1.00 91.50 93 PRO A O 1
ATOM 702 N N . LEU A 1 94 ? 11.850 21.263 -0.412 1.00 91.75 94 LEU A N 1
ATOM 703 C CA . LEU A 1 94 ? 12.092 20.535 -1.665 1.00 91.75 94 LEU A CA 1
ATOM 704 C C . LEU A 1 94 ? 11.257 19.254 -1.781 1.00 91.75 94 LEU A C 1
ATOM 706 O O . LEU A 1 94 ? 10.956 18.805 -2.888 1.00 91.75 94 LEU A O 1
ATOM 710 N N . HIS A 1 95 ? 10.855 18.677 -0.650 1.00 91.94 95 HIS A N 1
ATOM 711 C CA . HIS A 1 95 ? 10.017 17.485 -0.595 1.00 91.94 95 HIS A CA 1
ATOM 712 C C . HIS A 1 95 ? 8.531 17.801 -0.368 1.00 91.94 95 HIS A C 1
ATOM 714 O O . HIS A 1 95 ? 7.731 16.871 -0.262 1.00 91.94 95 HIS A O 1
ATOM 720 N N . GLY A 1 96 ? 8.129 19.080 -0.363 1.00 91.75 96 GLY A N 1
ATOM 721 C CA . GLY A 1 96 ? 6.735 19.523 -0.214 1.00 91.75 96 GLY A CA 1
ATOM 722 C C . GLY A 1 96 ? 5.723 18.741 -1.070 1.00 91.75 96 GLY A C 1
ATOM 723 O O . GLY A 1 96 ? 4.795 18.163 -0.495 1.00 91.75 96 GLY A O 1
ATOM 724 N N . PRO A 1 97 ? 5.946 18.585 -2.394 1.00 93.12 97 PRO A N 1
ATOM 725 C CA . PRO A 1 97 ? 5.015 17.881 -3.282 1.00 93.12 97 PRO A CA 1
ATOM 726 C C . PRO A 1 97 ? 4.707 16.430 -2.883 1.00 93.12 97 PRO A C 1
ATOM 728 O O . PRO A 1 97 ? 3.622 15.925 -3.165 1.00 93.12 97 PRO A O 1
ATOM 731 N N . LEU A 1 98 ? 5.644 15.739 -2.219 1.00 92.38 98 LEU A N 1
ATOM 732 C CA . LEU A 1 98 ? 5.435 14.369 -1.736 1.00 92.38 98 LEU A CA 1
ATOM 733 C C . LEU A 1 98 ? 4.322 14.325 -0.679 1.00 92.38 98 LEU A C 1
ATOM 735 O O . LEU A 1 98 ? 3.415 13.495 -0.740 1.00 92.38 98 LEU A O 1
ATOM 739 N N . PHE A 1 99 ? 4.392 15.232 0.290 1.00 95.38 99 PHE A N 1
ATOM 740 C CA . PHE A 1 99 ? 3.447 15.275 1.400 1.00 95.38 99 PHE A CA 1
ATOM 741 C C . PHE A 1 99 ? 2.153 16.005 1.040 1.00 95.38 99 PHE A C 1
ATOM 743 O O . PHE A 1 99 ? 1.108 15.672 1.588 1.00 95.38 99 PHE A O 1
ATOM 750 N N . GLU A 1 100 ? 2.196 16.951 0.101 1.00 95.31 100 GLU A N 1
ATOM 751 C CA . GLU A 1 100 ? 0.993 17.527 -0.513 1.00 95.31 100 GLU A CA 1
ATOM 752 C C . GLU A 1 100 ? 0.164 16.445 -1.212 1.00 95.31 100 GLU A C 1
ATOM 754 O O . GLU A 1 100 ? -1.048 16.397 -1.027 1.00 95.31 100 GLU A O 1
ATOM 759 N N . GLY A 1 101 ? 0.810 15.518 -1.931 1.00 94.50 101 GLY A N 1
ATOM 760 C CA . GLY A 1 101 ? 0.134 14.361 -2.520 1.00 94.50 101 GLY A CA 1
ATOM 761 C C . GLY A 1 101 ? -0.547 13.481 -1.467 1.00 94.50 101 GLY A C 1
ATOM 762 O O . GLY A 1 101 ? -1.720 13.142 -1.609 1.00 94.50 101 GLY A O 1
ATOM 763 N N . ALA A 1 102 ? 0.149 13.159 -0.371 1.00 94.19 102 ALA A N 1
ATOM 764 C CA . ALA A 1 102 ? -0.442 12.404 0.737 1.00 94.19 102 ALA A CA 1
ATOM 765 C C . ALA A 1 102 ? -1.618 13.153 1.397 1.00 94.19 102 ALA A C 1
ATOM 767 O O . ALA A 1 102 ? -2.652 12.548 1.686 1.00 94.19 102 ALA A O 1
ATOM 768 N N . ALA A 1 103 ? -1.490 14.467 1.595 1.00 96.50 103 ALA A N 1
ATOM 769 C CA . ALA A 1 103 ? -2.555 15.312 2.125 1.00 96.50 103 ALA A CA 1
ATOM 770 C C . ALA A 1 103 ? -3.771 15.382 1.182 1.00 96.50 103 ALA A C 1
ATOM 772 O O . ALA A 1 103 ? -4.901 15.299 1.661 1.00 96.50 103 ALA A O 1
ATOM 773 N N . SER A 1 104 ? -3.553 15.455 -0.139 1.00 97.12 104 SER A N 1
ATOM 774 C CA . SER A 1 104 ? -4.615 15.428 -1.160 1.00 97.12 104 SER A CA 1
ATOM 775 C C . SER A 1 104 ? -5.440 14.143 -1.072 1.00 97.12 104 SER A C 1
ATOM 777 O O . SER A 1 104 ? -6.669 14.187 -0.975 1.00 97.12 104 SER A O 1
ATOM 779 N N . LEU A 1 105 ? -4.766 12.989 -0.972 1.00 97.81 105 LEU A N 1
ATOM 780 C CA . LEU A 1 105 ? -5.432 11.702 -0.743 1.00 97.81 105 LEU A CA 1
ATOM 781 C C . LEU A 1 105 ? -6.273 11.733 0.541 1.00 97.81 105 LEU A C 1
ATOM 783 O O . LEU A 1 105 ? -7.402 11.249 0.548 1.00 97.81 105 LEU A O 1
ATOM 787 N N . GLY A 1 106 ? -5.760 12.359 1.605 1.00 96.31 106 GLY A N 1
ATOM 788 C CA . GLY A 1 106 ? -6.472 12.578 2.868 1.00 96.31 106 GLY A CA 1
ATOM 789 C C . GLY A 1 106 ? -7.787 13.351 2.754 1.00 96.31 106 GLY A C 1
ATOM 790 O O . GLY A 1 106 ? -8.676 13.147 3.577 1.00 96.31 106 GLY A O 1
ATOM 791 N N . GLY A 1 107 ? -7.941 14.192 1.728 1.00 95.19 107 GLY A N 1
ATOM 792 C CA . GLY A 1 107 ? -9.184 14.909 1.438 1.00 95.19 107 GLY A CA 1
ATOM 793 C C . GLY A 1 107 ? -10.278 14.044 0.801 1.00 95.19 107 GLY A C 1
ATOM 794 O O . GLY A 1 107 ? -11.426 14.477 0.708 1.00 95.19 107 GLY A O 1
ATOM 795 N N . CYS A 1 108 ? -9.958 12.822 0.367 1.00 97.06 108 CYS A N 1
ATOM 796 C CA . CYS A 1 108 ? -10.905 11.924 -0.285 1.00 97.06 108 CYS A CA 1
ATOM 797 C C . CYS A 1 108 ? -11.651 11.044 0.731 1.00 97.06 108 CYS A C 1
ATOM 799 O O . CYS A 1 108 ? -11.042 10.295 1.492 1.00 97.06 108 CYS A O 1
ATOM 801 N N . GLU A 1 109 ? -12.989 11.023 0.663 1.00 95.81 109 GLU A N 1
ATOM 802 C CA . GLU A 1 109 ? -13.853 10.261 1.587 1.00 95.81 109 GLU A CA 1
ATOM 803 C C . GLU A 1 109 ? -13.516 8.760 1.648 1.00 95.81 109 GLU A C 1
ATOM 805 O O . GLU A 1 109 ? -13.740 8.110 2.667 1.00 95.81 109 GLU A O 1
ATOM 810 N N . ARG A 1 110 ? -12.994 8.190 0.556 1.00 98.50 110 ARG A N 1
ATOM 811 C CA . ARG A 1 110 ? -12.708 6.752 0.402 1.00 98.50 110 ARG A CA 1
ATOM 812 C C . ARG A 1 110 ? -11.266 6.361 0.719 1.00 98.50 110 ARG A C 1
ATOM 814 O O . ARG A 1 110 ? -10.906 5.201 0.530 1.00 98.50 110 ARG A O 1
ATOM 821 N N . PHE A 1 111 ? -10.462 7.297 1.213 1.00 98.75 111 PHE A N 1
ATOM 822 C CA . PHE A 1 111 ? -9.072 7.064 1.584 1.00 98.75 111 PHE A CA 1
ATOM 823 C C . PHE A 1 111 ? -8.910 6.933 3.103 1.00 98.75 111 PHE A C 1
ATOM 825 O O . PHE A 1 111 ? -9.641 7.545 3.882 1.00 98.75 111 PHE A O 1
ATOM 832 N N . ALA A 1 112 ? -7.935 6.138 3.538 1.00 98.75 112 ALA A N 1
ATOM 833 C CA . ALA A 1 112 ? -7.381 6.230 4.883 1.00 98.75 112 ALA A CA 1
ATOM 834 C C . ALA A 1 112 ? -5.882 5.926 4.872 1.00 98.75 112 ALA A C 1
ATOM 836 O O . ALA A 1 112 ? -5.458 4.885 4.361 1.00 98.75 112 ALA A O 1
ATOM 837 N N . LEU A 1 113 ? -5.107 6.800 5.516 1.00 98.81 113 LEU A N 1
ATOM 838 C CA . LEU A 1 113 ? -3.753 6.491 5.957 1.00 98.81 113 LEU A CA 1
ATOM 839 C C . LEU A 1 113 ? -3.841 5.845 7.339 1.00 98.81 113 LEU A C 1
ATOM 841 O O . LEU A 1 113 ? -4.572 6.319 8.210 1.00 98.81 113 LEU A O 1
ATOM 845 N N . VAL A 1 114 ? -3.134 4.744 7.537 1.00 98.81 114 VAL A N 1
ATOM 846 C CA . VAL A 1 11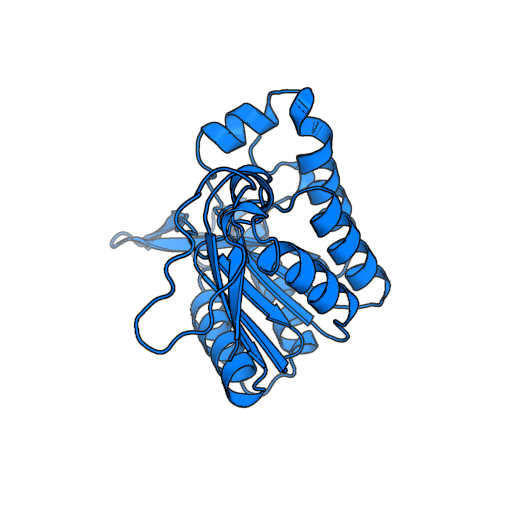4 ? -3.274 3.884 8.711 1.00 98.81 114 VAL A CA 1
ATOM 847 C C . VAL A 1 114 ? -1.895 3.581 9.283 1.00 98.81 114 VAL A C 1
ATOM 849 O O . VAL A 1 114 ? -0.940 3.391 8.537 1.00 98.81 114 VAL A O 1
ATOM 852 N N . GLY A 1 115 ? -1.813 3.496 10.609 1.00 98.56 115 GLY A N 1
ATOM 853 C CA . GLY A 1 115 ? -0.732 2.838 11.336 1.00 98.56 115 GLY A CA 1
ATOM 854 C C . GLY A 1 115 ? -1.268 1.663 12.157 1.00 98.56 115 GLY A C 1
ATOM 855 O O . GLY A 1 115 ? -2.480 1.508 12.327 1.00 98.56 115 GLY A O 1
ATOM 856 N N . ILE A 1 116 ? -0.376 0.831 12.692 1.00 98.38 116 ILE A N 1
ATOM 857 C CA . ILE A 1 116 ? -0.732 -0.269 13.600 1.00 98.38 116 ILE A CA 1
ATOM 858 C C . ILE A 1 116 ? 0.010 -0.143 14.929 1.00 98.38 116 ILE A C 1
ATOM 860 O O . ILE A 1 116 ? 1.142 0.331 14.981 1.00 98.38 116 ILE A O 1
ATOM 864 N N . ALA A 1 117 ? -0.642 -0.539 16.020 1.00 97.81 117 ALA A N 1
ATOM 865 C CA . ALA A 1 117 ? -0.049 -0.581 17.351 1.00 97.81 117 ALA A CA 1
ATOM 866 C C . ALA A 1 117 ? -0.423 -1.883 18.067 1.00 97.81 117 ALA A C 1
ATOM 868 O O . ALA A 1 117 ? -1.603 -2.215 18.183 1.00 97.81 117 ALA A O 1
ATOM 869 N N . GLY A 1 118 ? 0.580 -2.604 18.563 1.00 95.12 118 GLY A N 1
ATOM 870 C CA . GLY A 1 118 ? 0.430 -3.821 19.361 1.00 95.12 118 GLY A CA 1
ATOM 871 C C . GLY A 1 118 ? 0.464 -3.518 20.855 1.00 95.12 118 GLY A C 1
ATOM 872 O O . GLY A 1 118 ? 0.773 -2.397 21.251 1.00 95.12 118 GLY A O 1
ATOM 873 N N . ARG A 1 119 ? 0.145 -4.510 21.693 1.00 92.44 119 ARG A N 1
ATOM 874 C CA . ARG A 1 119 ? 0.281 -4.398 23.154 1.00 92.44 119 ARG A CA 1
ATOM 875 C C . ARG A 1 119 ? 1.573 -5.059 23.630 1.00 92.44 119 ARG A C 1
ATOM 877 O O . ARG A 1 119 ? 1.902 -6.146 23.159 1.00 92.44 119 ARG A O 1
ATOM 884 N N . ASN A 1 120 ? 2.270 -4.433 24.575 1.00 88.69 120 ASN A N 1
ATOM 885 C CA . ASN A 1 120 ? 3.348 -5.084 25.324 1.00 88.69 120 ASN A CA 1
ATOM 886 C C . ASN A 1 120 ? 2.782 -5.947 26.473 1.00 88.69 120 ASN A C 1
ATOM 888 O O . ASN A 1 120 ? 1.568 -6.019 26.682 1.00 88.69 120 ASN A O 1
ATOM 892 N N . ALA A 1 121 ? 3.663 -6.597 27.239 1.00 88.44 121 ALA A N 1
ATOM 893 C CA . ALA A 1 121 ? 3.277 -7.445 28.372 1.00 88.44 121 ALA A CA 1
ATOM 894 C C . ALA A 1 121 ? 2.542 -6.679 29.493 1.00 88.44 121 ALA A C 1
ATOM 896 O O . ALA A 1 121 ? 1.794 -7.277 30.261 1.00 88.44 121 ALA A O 1
ATOM 897 N N . GLN A 1 122 ? 2.736 -5.362 29.574 1.00 87.31 122 GLN A N 1
ATOM 898 C CA . GLN A 1 122 ? 2.101 -4.457 30.532 1.00 87.31 122 GLN A CA 1
ATOM 899 C C . GLN A 1 122 ? 0.737 -3.943 30.036 1.00 87.31 122 GLN A C 1
ATOM 901 O O . GLN A 1 122 ? 0.051 -3.217 30.750 1.00 87.31 122 GLN A O 1
ATOM 906 N N . GLY A 1 123 ? 0.323 -4.324 28.823 1.00 85.75 123 GLY A N 1
ATOM 907 C CA . GLY A 1 123 ? -0.929 -3.894 28.206 1.00 85.75 123 GLY A CA 1
ATOM 908 C C . GLY A 1 123 ? -0.863 -2.517 27.542 1.00 85.75 123 GLY A C 1
ATOM 909 O O . GLY A 1 123 ? -1.865 -2.076 26.979 1.00 85.75 123 GLY A O 1
ATOM 910 N N . GLU A 1 124 ? 0.290 -1.852 27.546 1.00 89.81 124 GLU A N 1
ATOM 911 C CA . GLU A 1 124 ? 0.495 -0.566 26.879 1.00 89.81 124 GLU A CA 1
ATOM 912 C C . GLU A 1 124 ? 0.599 -0.760 25.370 1.00 89.81 124 GLU A C 1
ATOM 914 O O . GLU A 1 124 ? 1.115 -1.776 24.894 1.00 89.81 124 GLU A O 1
ATOM 919 N N . ARG A 1 125 ? 0.129 0.228 24.606 1.00 93.62 125 ARG A N 1
ATOM 920 C CA . ARG A 1 125 ? 0.202 0.182 23.148 1.00 93.62 125 ARG A CA 1
ATOM 921 C C . ARG A 1 125 ? 1.474 0.825 22.624 1.00 93.62 125 ARG A C 1
ATOM 923 O O . ARG A 1 125 ? 1.780 1.962 22.960 1.00 93.62 125 ARG A O 1
ATOM 930 N N . HIS A 1 126 ? 2.145 0.105 21.734 1.00 95.06 126 HIS A N 1
ATOM 931 C CA . HIS A 1 126 ? 3.351 0.546 21.044 1.00 95.06 126 HIS A CA 1
ATOM 932 C C . HIS A 1 126 ? 3.129 0.456 19.545 1.00 95.06 126 HIS A C 1
ATOM 934 O O . HIS A 1 126 ? 2.578 -0.532 19.052 1.00 95.06 126 HIS A O 1
ATOM 940 N N . ASN A 1 127 ? 3.536 1.499 18.828 1.00 96.62 127 ASN A N 1
ATOM 941 C CA . ASN A 1 127 ? 3.462 1.515 17.376 1.00 96.62 127 ASN A CA 1
ATOM 942 C C . ASN A 1 127 ? 4.311 0.366 16.814 1.00 96.62 127 ASN A C 1
ATOM 944 O O . ASN A 1 127 ? 5.458 0.168 17.211 1.00 96.62 127 ASN A O 1
ATOM 948 N N . VAL A 1 128 ? 3.728 -0.405 15.900 1.00 97.06 128 VAL A N 1
ATOM 949 C CA . VAL A 1 128 ? 4.428 -1.469 15.182 1.00 97.06 128 VAL A CA 1
ATOM 950 C C . VAL A 1 128 ? 4.983 -0.862 13.906 1.00 97.06 128 VAL A C 1
ATOM 952 O O . VAL A 1 128 ? 4.267 -0.208 13.144 1.00 97.06 128 VAL A O 1
ATOM 955 N N . TYR A 1 129 ? 6.279 -1.054 13.693 1.00 97.62 129 TYR A N 1
ATOM 956 C CA . TYR A 1 129 ? 6.952 -0.526 12.522 1.00 97.62 129 TYR A CA 1
ATOM 957 C C . TYR A 1 129 ? 6.589 -1.344 11.276 1.00 97.62 129 TYR A C 1
ATOM 959 O O . TYR A 1 129 ? 6.841 -2.547 11.211 1.00 97.62 129 TYR A O 1
ATOM 967 N N . VAL A 1 130 ? 5.991 -0.686 10.282 1.00 97.62 130 VAL A N 1
ATOM 968 C CA . VAL A 1 130 ? 5.520 -1.326 9.047 1.00 97.62 130 VAL A CA 1
ATOM 969 C C . VAL A 1 130 ? 6.645 -1.327 8.015 1.00 97.62 130 VAL A C 1
ATOM 971 O O . VAL A 1 130 ? 6.933 -0.312 7.389 1.00 97.62 130 VAL A O 1
ATOM 974 N N . HIS A 1 131 ? 7.268 -2.486 7.806 1.00 96.56 131 HIS A N 1
ATOM 975 C CA . HIS A 1 131 ? 8.301 -2.667 6.778 1.00 96.56 131 HIS A CA 1
ATOM 976 C C . HIS A 1 131 ? 7.789 -3.414 5.532 1.00 96.56 131 HIS A C 1
ATOM 978 O O . HIS A 1 131 ? 8.584 -3.835 4.688 1.00 96.56 131 HIS A O 1
ATOM 984 N N . GLY A 1 132 ? 6.468 -3.564 5.394 1.00 96.31 132 GLY A N 1
ATOM 985 C CA . GLY A 1 132 ? 5.838 -4.160 4.217 1.00 96.31 132 GLY A CA 1
ATOM 986 C C . GLY A 1 132 ? 6.142 -3.381 2.935 1.00 96.31 132 GLY A C 1
ATOM 987 O O . GLY A 1 132 ? 6.434 -2.184 2.977 1.00 96.31 132 GLY A O 1
ATOM 988 N N . LYS A 1 133 ? 6.096 -4.082 1.799 1.00 97.81 133 LYS A N 1
ATOM 989 C CA . LYS A 1 133 ? 6.037 -3.512 0.446 1.00 97.81 133 LYS A CA 1
ATOM 990 C C . LYS A 1 133 ? 5.114 -4.386 -0.393 1.00 97.81 133 LYS A C 1
ATOM 992 O O . LYS A 1 133 ? 5.557 -5.263 -1.139 1.00 97.81 133 LYS A O 1
ATOM 997 N N . LEU A 1 134 ? 3.817 -4.199 -0.191 1.00 98.12 134 LEU A N 1
ATOM 998 C CA . LEU A 1 134 ? 2.794 -4.961 -0.886 1.00 98.12 134 LEU A CA 1
ATOM 999 C C . LEU A 1 134 ? 1.601 -4.097 -1.264 1.00 98.12 134 LEU A C 1
ATOM 1001 O O . LEU A 1 134 ? 1.343 -3.046 -0.675 1.00 98.12 134 LEU A O 1
ATOM 1005 N N . MET A 1 135 ? 0.861 -4.571 -2.254 1.00 98.75 135 MET A N 1
ATOM 1006 C CA . MET A 1 135 ? -0.410 -3.993 -2.661 1.00 98.75 135 MET A CA 1
ATOM 1007 C C . MET A 1 135 ? -1.340 -5.115 -3.104 1.00 98.75 135 MET A C 1
ATOM 1009 O O . MET A 1 135 ? -0.888 -6.063 -3.742 1.00 98.75 135 MET A O 1
ATOM 1013 N N . VAL A 1 136 ? -2.623 -5.002 -2.771 1.00 98.88 136 VAL A N 1
ATOM 1014 C CA . VAL A 1 136 ? -3.690 -5.903 -3.218 1.00 98.88 136 VAL A CA 1
ATOM 1015 C C . VAL A 1 136 ? -4.779 -5.066 -3.872 1.00 98.88 136 VAL A C 1
ATOM 1017 O O . VAL A 1 136 ? -5.248 -4.094 -3.280 1.00 98.88 136 VAL A O 1
ATOM 1020 N N . ILE A 1 137 ? -5.179 -5.438 -5.084 1.00 98.88 137 ILE A N 1
ATOM 1021 C CA . ILE A 1 137 ? -6.200 -4.743 -5.869 1.00 98.88 137 ILE A CA 1
ATOM 1022 C C . ILE A 1 137 ? -7.332 -5.711 -6.199 1.00 98.88 137 ILE A C 1
ATOM 1024 O O . ILE A 1 137 ? -7.095 -6.784 -6.758 1.00 98.88 137 ILE A O 1
ATOM 1028 N N . ASP A 1 138 ? -8.557 -5.305 -5.858 1.00 98.69 138 ASP A N 1
ATOM 1029 C CA . ASP A 1 138 ? -9.827 -5.934 -6.255 1.00 98.69 138 ASP A CA 1
ATOM 1030 C C . ASP A 1 138 ? -9.945 -7.448 -5.992 1.00 98.69 138 ASP A C 1
ATOM 1032 O O . ASP A 1 138 ? -10.701 -8.134 -6.677 1.00 98.69 138 ASP A O 1
ATOM 1036 N N . ASP A 1 139 ? -9.190 -7.998 -5.031 1.00 98.50 139 ASP A N 1
ATOM 1037 C CA . ASP A 1 139 ? -9.051 -9.452 -4.841 1.00 98.50 139 ASP A CA 1
ATOM 1038 C C . ASP A 1 139 ? -8.624 -10.196 -6.129 1.00 98.50 139 ASP A C 1
ATOM 1040 O O . ASP A 1 139 ? -8.893 -11.384 -6.273 1.00 98.50 139 ASP A O 1
ATOM 1044 N N . ALA A 1 140 ? -7.957 -9.518 -7.071 1.00 98.25 140 ALA A N 1
ATOM 1045 C CA . ALA A 1 140 ? -7.601 -10.049 -8.392 1.00 98.25 140 ALA A CA 1
ATOM 1046 C C . ALA A 1 140 ? -6.096 -9.988 -8.683 1.00 98.25 140 ALA A C 1
ATOM 1048 O O . ALA A 1 140 ? -5.557 -10.851 -9.382 1.00 98.25 140 ALA A O 1
ATOM 1049 N N . TRP A 1 141 ? -5.416 -8.979 -8.141 1.00 98.62 141 TRP A N 1
ATOM 1050 C CA . TRP A 1 141 ? -3.983 -8.790 -8.310 1.00 98.62 141 TRP A CA 1
ATOM 1051 C C . TRP A 1 141 ? -3.324 -8.435 -6.983 1.00 98.62 141 TRP A C 1
ATOM 1053 O O . TRP A 1 141 ? -3.888 -7.698 -6.174 1.00 98.62 141 TRP A O 1
ATOM 1063 N N . ALA A 1 142 ? -2.118 -8.945 -6.766 1.00 98.56 142 ALA A N 1
ATOM 1064 C CA . ALA A 1 142 ? -1.279 -8.561 -5.648 1.00 98.56 142 ALA A CA 1
ATOM 1065 C C . ALA A 1 142 ? 0.185 -8.432 -6.074 1.00 98.56 142 ALA A C 1
ATOM 1067 O O . ALA A 1 142 ? 0.637 -9.107 -6.996 1.00 98.56 142 ALA A O 1
ATOM 1068 N N . THR A 1 143 ? 0.946 -7.614 -5.361 1.00 98.44 143 THR A N 1
ATOM 1069 C CA . THR A 1 143 ? 2.408 -7.575 -5.455 1.00 98.44 143 THR A CA 1
ATOM 1070 C C . THR A 1 143 ? 3.013 -7.636 -4.067 1.00 98.44 143 THR A C 1
ATOM 1072 O O . THR A 1 143 ? 2.464 -7.051 -3.137 1.00 98.44 143 THR A O 1
ATOM 1075 N N . ILE A 1 144 ? 4.150 -8.314 -3.935 1.00 98.25 144 ILE A N 1
ATOM 1076 C CA . ILE A 1 144 ? 4.968 -8.356 -2.718 1.00 98.25 144 ILE A CA 1
ATOM 1077 C C . ILE A 1 144 ? 6.435 -8.263 -3.139 1.00 98.25 144 ILE A C 1
ATOM 1079 O O . ILE A 1 144 ? 6.839 -8.923 -4.097 1.00 98.25 144 ILE A O 1
ATOM 1083 N N . GLY A 1 145 ? 7.250 -7.479 -2.438 1.00 97.25 145 GLY A N 1
ATOM 1084 C CA . GLY A 1 145 ? 8.682 -7.440 -2.725 1.00 97.25 145 GLY A CA 1
ATOM 1085 C C . GLY A 1 145 ? 9.474 -6.489 -1.847 1.00 97.25 145 GLY A C 1
ATOM 1086 O O . GLY A 1 145 ? 9.175 -6.330 -0.666 1.00 97.25 145 GLY A O 1
ATOM 1087 N N . SER A 1 146 ? 10.510 -5.886 -2.427 1.00 96.62 146 SER A N 1
ATOM 1088 C CA . SER A 1 146 ? 11.405 -4.945 -1.744 1.00 96.62 146 SER A CA 1
ATOM 1089 C C . SER A 1 146 ? 11.082 -3.474 -2.037 1.00 96.62 146 SER A C 1
ATOM 1091 O O . SER A 1 146 ? 11.453 -2.600 -1.256 1.00 96.62 146 SER A O 1
ATOM 1093 N N . CYS A 1 147 ? 10.343 -3.194 -3.116 1.00 95.06 147 CYS A N 1
ATOM 1094 C CA . CYS A 1 147 ? 10.199 -1.842 -3.646 1.00 95.06 147 CYS A CA 1
ATOM 1095 C C . CYS A 1 147 ? 9.252 -0.962 -2.816 1.00 95.06 147 CYS A C 1
ATOM 1097 O O . CYS A 1 147 ? 8.027 -1.141 -2.828 1.00 95.06 147 CYS A O 1
ATOM 1099 N N . ASN A 1 148 ? 9.813 0.037 -2.133 1.00 94.00 148 ASN A N 1
ATOM 1100 C CA . ASN A 1 148 ? 9.030 1.083 -1.484 1.00 94.00 148 ASN A CA 1
ATOM 1101 C C . ASN A 1 148 ? 8.427 2.063 -2.511 1.00 94.00 148 ASN A C 1
ATOM 1103 O O . ASN A 1 148 ? 8.935 2.212 -3.620 1.00 94.00 148 ASN A O 1
ATOM 1107 N N . LEU A 1 149 ? 7.386 2.809 -2.127 1.00 90.19 149 LEU A N 1
ATOM 1108 C CA . LEU A 1 149 ? 6.734 3.793 -3.007 1.00 90.19 149 LEU A CA 1
ATOM 1109 C C . LEU A 1 149 ? 7.429 5.173 -3.057 1.00 90.19 149 LEU A C 1
ATOM 1111 O O . LEU A 1 149 ? 6.854 6.115 -3.605 1.00 90.1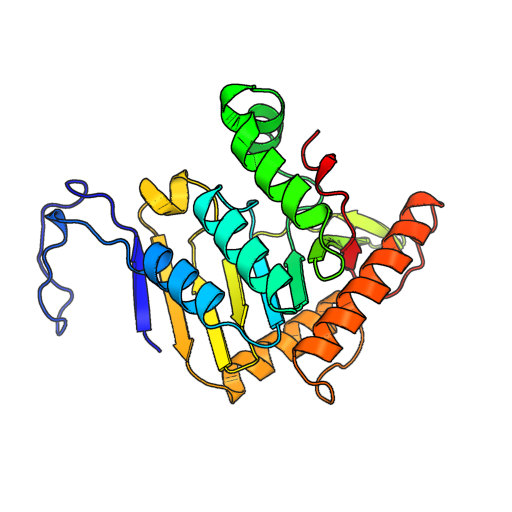9 149 LEU A O 1
ATOM 1115 N N . HIS A 1 150 ? 8.657 5.307 -2.533 1.00 86.94 150 HIS A N 1
ATOM 1116 C CA . HIS A 1 150 ? 9.455 6.541 -2.623 1.00 86.94 150 HIS A CA 1
ATOM 1117 C C . HIS A 1 150 ? 10.396 6.545 -3.842 1.00 86.94 150 HIS A C 1
ATOM 1119 O O . HIS A 1 150 ? 10.685 5.512 -4.447 1.00 86.94 150 HIS A O 1
ATOM 1125 N N . ALA A 1 151 ? 10.914 7.727 -4.195 1.00 80.56 151 ALA A N 1
ATOM 1126 C CA . ALA A 1 151 ? 11.697 7.936 -5.417 1.00 80.56 151 ALA A CA 1
ATOM 1127 C C . ALA A 1 151 ? 12.969 7.074 -5.493 1.00 80.56 151 ALA A C 1
ATOM 1129 O O . ALA A 1 151 ? 13.330 6.624 -6.575 1.00 80.56 151 ALA A O 1
ATOM 1130 N N . GLY A 1 152 ? 13.611 6.802 -4.351 1.00 81.06 152 GLY A N 1
ATOM 1131 C CA . GLY A 1 152 ? 14.801 5.950 -4.275 1.00 81.06 152 GLY A CA 1
ATOM 1132 C C . GLY A 1 152 ? 14.522 4.544 -4.804 1.00 81.06 152 GLY A C 1
ATOM 1133 O O . GLY A 1 152 ? 15.122 4.144 -5.792 1.00 81.06 152 GLY A O 1
ATOM 1134 N N . SER A 1 153 ? 13.542 3.830 -4.246 1.00 78.81 153 SER A N 1
ATOM 1135 C CA . SER A 1 153 ? 13.165 2.494 -4.736 1.00 78.81 153 SER A CA 1
ATOM 1136 C C . SER A 1 153 ? 12.550 2.495 -6.143 1.00 78.81 153 SER A C 1
ATOM 1138 O O . SER A 1 153 ? 12.739 1.555 -6.915 1.00 78.81 153 SER A O 1
ATOM 1140 N N . LEU A 1 154 ? 11.812 3.544 -6.520 1.00 82.69 154 LEU A N 1
ATOM 1141 C CA . LEU A 1 154 ? 11.129 3.583 -7.820 1.00 82.69 154 LEU A CA 1
ATOM 1142 C C . LEU A 1 154 ? 12.012 4.031 -8.994 1.00 82.69 154 LEU A C 1
ATOM 1144 O O . LEU A 1 154 ? 11.625 3.830 -10.149 1.00 82.69 154 LEU A O 1
ATOM 1148 N N . MET A 1 155 ? 13.158 4.666 -8.726 1.00 82.06 155 MET A N 1
ATOM 1149 C CA . MET A 1 155 ? 14.006 5.265 -9.767 1.00 82.06 155 MET A CA 1
ATOM 1150 C C . MET A 1 155 ? 15.514 5.061 -9.574 1.00 82.06 155 MET A C 1
ATOM 1152 O O . MET A 1 155 ? 16.255 5.269 -10.530 1.00 82.06 155 MET A O 1
ATOM 1156 N N . GLY A 1 156 ? 15.983 4.699 -8.378 1.00 83.44 156 GLY A N 1
ATOM 1157 C CA . GLY A 1 156 ? 17.410 4.728 -8.034 1.00 83.44 156 GLY A CA 1
ATOM 1158 C C . GLY A 1 156 ? 17.995 3.430 -7.478 1.00 83.44 156 GLY A C 1
ATOM 1159 O O . GLY A 1 156 ? 19.181 3.187 -7.669 1.00 83.44 156 GLY A O 1
ATOM 1160 N N . HIS A 1 157 ? 17.211 2.589 -6.806 1.00 91.31 157 HIS A N 1
ATOM 1161 C CA . HIS A 1 157 ? 17.685 1.324 -6.245 1.00 91.31 157 HIS A CA 1
ATOM 1162 C C . HIS A 1 157 ? 17.346 0.144 -7.153 1.00 91.31 157 HIS A C 1
ATOM 1164 O O . HIS A 1 157 ? 16.365 0.174 -7.899 1.00 91.31 157 HIS A O 1
ATOM 1170 N N . THR A 1 158 ? 18.144 -0.917 -7.043 1.00 93.31 158 THR A N 1
ATOM 1171 C CA . THR A 1 158 ? 17.779 -2.225 -7.583 1.00 93.31 158 THR A CA 1
ATOM 1172 C C . THR A 1 158 ? 16.736 -2.862 -6.674 1.00 93.31 158 THR A C 1
ATOM 1174 O O . THR A 1 158 ? 17.020 -3.140 -5.513 1.00 93.31 158 THR A O 1
ATOM 1177 N N . GLU A 1 159 ? 15.541 -3.102 -7.200 1.00 96.06 159 GLU A N 1
ATOM 1178 C CA . GLU A 1 159 ? 14.407 -3.650 -6.455 1.00 96.06 159 GLU A CA 1
ATOM 1179 C C . GLU A 1 159 ? 13.800 -4.840 -7.192 1.00 96.06 159 GLU A C 1
ATOM 1181 O O . GLU A 1 159 ? 13.883 -4.929 -8.420 1.00 96.06 159 GLU A O 1
ATOM 1186 N N . MET A 1 160 ? 13.128 -5.723 -6.454 1.00 95.50 160 MET A N 1
ATOM 1187 C CA . MET A 1 160 ? 12.414 -6.859 -7.025 1.00 95.50 160 MET A CA 1
ATOM 1188 C C . MET A 1 160 ? 11.064 -7.067 -6.343 1.00 95.50 160 MET A C 1
ATOM 1190 O O . MET A 1 160 ? 10.976 -7.110 -5.115 1.00 95.50 160 MET A O 1
ATOM 1194 N N . ASN A 1 161 ? 10.031 -7.283 -7.156 1.00 97.44 161 ASN A N 1
ATOM 1195 C CA . ASN A 1 161 ? 8.704 -7.683 -6.706 1.00 97.44 161 ASN A CA 1
ATOM 1196 C C . ASN A 1 161 ? 8.238 -8.955 -7.423 1.00 97.44 161 ASN A C 1
ATOM 1198 O O . ASN A 1 161 ? 8.579 -9.207 -8.581 1.00 97.44 161 ASN A O 1
ATOM 1202 N N . ALA A 1 162 ? 7.404 -9.732 -6.740 1.00 97.81 162 ALA A N 1
ATOM 1203 C CA . ALA A 1 162 ? 6.586 -10.776 -7.332 1.00 97.81 162 ALA A CA 1
ATOM 1204 C C . ALA A 1 162 ? 5.154 -10.255 -7.496 1.00 97.81 162 ALA A C 1
ATOM 1206 O O . ALA A 1 162 ? 4.466 -9.989 -6.511 1.00 97.81 162 ALA A O 1
ATOM 1207 N N . ALA A 1 163 ? 4.708 -10.146 -8.744 1.00 97.75 163 ALA A N 1
ATOM 1208 C CA . ALA A 1 163 ? 3.343 -9.804 -9.105 1.00 97.75 163 ALA A CA 1
ATOM 1209 C C . ALA A 1 163 ? 2.512 -11.069 -9.340 1.00 97.75 163 ALA A C 1
ATOM 1211 O O . ALA A 1 163 ? 2.903 -11.991 -10.065 1.00 97.75 163 ALA A O 1
ATOM 1212 N N . ILE A 1 164 ? 1.338 -11.123 -8.733 1.00 98.38 164 ILE A N 1
ATOM 1213 C CA . ILE A 1 164 ? 0.485 -12.301 -8.660 1.00 98.38 164 ILE A CA 1
ATOM 1214 C C . ILE A 1 164 ? -0.888 -11.914 -9.198 1.00 98.38 164 ILE A C 1
ATOM 1216 O O . ILE A 1 164 ? -1.582 -11.091 -8.614 1.00 98.38 164 ILE A O 1
ATOM 1220 N N . TRP A 1 165 ? -1.270 -12.524 -10.319 1.00 97.19 165 TRP A N 1
ATOM 1221 C CA . TRP A 1 165 ? -2.581 -12.358 -10.943 1.00 97.19 165 TRP A CA 1
ATOM 1222 C C . TRP A 1 165 ? -3.409 -13.619 -10.703 1.00 97.19 165 TRP A C 1
ATOM 1224 O O . TRP A 1 165 ? -3.509 -14.489 -11.565 1.00 97.19 165 TRP A O 1
ATOM 1234 N N . ASP A 1 166 ? -3.899 -13.764 -9.478 1.00 98.19 166 ASP A N 1
ATOM 1235 C CA . ASP A 1 166 ? -4.681 -14.916 -9.044 1.00 98.19 166 ASP A CA 1
ATOM 1236 C C . ASP A 1 166 ? -5.655 -14.479 -7.951 1.00 98.19 166 ASP A C 1
ATOM 1238 O O . ASP A 1 166 ? -5.245 -13.942 -6.918 1.00 98.19 166 ASP A O 1
ATOM 1242 N N . ALA A 1 167 ? -6.947 -14.708 -8.186 1.00 98.06 167 ALA A N 1
ATOM 1243 C CA . ALA A 1 167 ? -7.984 -14.204 -7.301 1.00 98.06 167 ALA A CA 1
ATOM 1244 C C . ALA A 1 167 ? -8.009 -14.911 -5.938 1.00 98.06 167 ALA A C 1
ATOM 1246 O O . ALA A 1 167 ? -8.299 -14.291 -4.915 1.00 98.06 167 ALA A O 1
ATOM 1247 N N . ALA A 1 168 ? -7.684 -16.206 -5.897 1.00 98.19 168 ALA A N 1
ATOM 1248 C CA . ALA A 1 168 ? -7.649 -16.952 -4.646 1.00 98.19 168 ALA A CA 1
ATOM 1249 C C . ALA A 1 168 ? -6.479 -16.481 -3.774 1.00 98.19 168 ALA A C 1
ATOM 1251 O O . ALA A 1 168 ? -6.655 -16.277 -2.571 1.00 98.19 168 ALA A O 1
ATOM 1252 N N . VAL A 1 169 ? -5.312 -16.241 -4.380 1.00 98.38 169 VAL A N 1
ATOM 1253 C CA . VAL A 1 169 ? -4.133 -15.730 -3.666 1.00 98.38 169 VAL A CA 1
ATOM 1254 C C . VAL A 1 169 ? -4.344 -14.290 -3.200 1.00 98.38 169 VAL A C 1
ATOM 1256 O O . VAL A 1 169 ? -4.128 -14.003 -2.024 1.00 98.38 169 VAL A O 1
ATOM 1259 N N . ALA A 1 170 ? -4.803 -13.394 -4.079 1.00 98.62 170 ALA A N 1
ATOM 1260 C CA . ALA A 1 170 ? -5.022 -11.987 -3.736 1.00 98.62 170 ALA A CA 1
ATOM 1261 C C . ALA A 1 170 ? -6.074 -11.830 -2.625 1.00 98.62 170 ALA A C 1
ATOM 1263 O O . ALA A 1 170 ? -5.823 -11.154 -1.623 1.00 98.62 170 ALA A O 1
ATOM 1264 N N . ARG A 1 171 ? -7.211 -12.532 -2.741 1.00 98.69 171 ARG A N 1
ATOM 1265 C CA . ARG A 1 171 ? -8.239 -12.562 -1.692 1.00 98.69 171 ARG A CA 1
ATOM 1266 C C . ARG A 1 171 ? -7.717 -13.158 -0.393 1.00 98.69 171 ARG A C 1
ATOM 1268 O O . ARG A 1 171 ? -7.964 -12.598 0.672 1.00 98.69 171 ARG A O 1
ATOM 1275 N N . GLY A 1 172 ? -7.018 -14.292 -0.465 1.00 98.75 172 GLY A N 1
ATOM 1276 C CA . GLY A 1 172 ? -6.450 -14.954 0.709 1.00 98.75 172 GLY A CA 1
ATOM 1277 C C . GLY A 1 172 ? -5.514 -14.026 1.481 1.00 98.75 172 GLY A C 1
ATOM 1278 O O . GLY A 1 172 ? -5.636 -13.907 2.700 1.00 98.75 172 GLY A O 1
ATOM 1279 N N . LEU A 1 173 ? -4.655 -13.299 0.758 1.00 98.62 1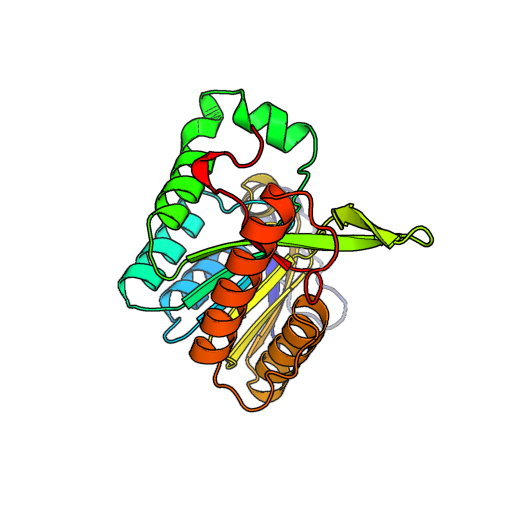73 LEU A N 1
ATOM 1280 C CA . LEU A 1 173 ? -3.752 -12.306 1.330 1.00 98.62 173 LEU A CA 1
ATOM 1281 C C . LEU A 1 173 ? -4.517 -11.160 2.005 1.00 98.62 173 LEU A C 1
ATOM 1283 O O . LEU A 1 173 ? -4.266 -10.884 3.176 1.00 98.62 173 LEU A O 1
ATOM 1287 N N . ARG A 1 174 ? -5.494 -10.540 1.322 1.00 98.69 174 ARG A N 1
ATOM 1288 C CA . ARG A 1 174 ? -6.328 -9.484 1.924 1.00 98.69 174 ARG A CA 1
ATOM 1289 C C . ARG A 1 174 ? -6.989 -9.971 3.212 1.00 98.69 174 ARG A C 1
ATOM 1291 O O . ARG A 1 174 ? -6.949 -9.271 4.217 1.00 98.69 174 ARG A O 1
ATOM 1298 N N . VAL A 1 175 ? -7.624 -11.143 3.182 1.00 98.81 175 VAL A N 1
ATOM 1299 C CA . VAL A 1 175 ? -8.368 -11.677 4.332 1.00 98.81 175 VAL A CA 1
ATOM 1300 C C . VAL A 1 175 ? -7.442 -11.928 5.518 1.00 98.81 175 VAL A C 1
ATOM 1302 O O . VAL A 1 175 ? -7.796 -11.543 6.631 1.00 98.81 175 VAL A O 1
ATOM 1305 N N . ALA A 1 176 ? -6.262 -12.512 5.289 1.00 98.75 176 ALA A N 1
ATOM 1306 C CA . ALA A 1 176 ? -5.283 -12.767 6.342 1.00 98.75 176 ALA A CA 1
ATOM 1307 C C . ALA A 1 176 ? -4.785 -11.464 6.993 1.00 98.75 176 ALA A C 1
ATOM 1309 O O . ALA A 1 176 ? -4.874 -11.322 8.213 1.00 98.75 176 ALA A O 1
ATOM 1310 N N . LEU A 1 177 ? -4.357 -10.489 6.182 1.00 98.62 177 LEU A N 1
ATOM 1311 C CA . LEU A 1 177 ? -3.840 -9.202 6.667 1.00 98.62 177 LEU A CA 1
ATOM 1312 C C . LEU A 1 177 ? -4.917 -8.412 7.422 1.00 98.62 177 LEU A C 1
ATOM 1314 O O . LEU A 1 177 ? -4.697 -7.918 8.526 1.00 98.62 177 LEU A O 1
ATOM 1318 N N . LEU A 1 178 ? -6.134 -8.334 6.876 1.00 98.69 178 LEU A N 1
ATOM 1319 C CA . LEU A 1 178 ? -7.235 -7.639 7.544 1.00 98.69 178 LEU A CA 1
ATOM 1320 C C . LEU A 1 178 ? -7.654 -8.329 8.844 1.00 98.69 178 LEU A C 1
ATOM 1322 O O . LEU A 1 178 ? -7.994 -7.641 9.807 1.00 98.69 178 LEU A O 1
ATOM 1326 N N . ALA A 1 179 ? -7.633 -9.663 8.892 1.00 98.62 179 ALA A N 1
ATOM 1327 C CA . ALA A 1 179 ? -7.945 -10.400 10.111 1.00 98.62 179 ALA A CA 1
ATOM 1328 C C . ALA A 1 179 ? -6.940 -10.096 11.226 1.00 98.62 179 ALA A C 1
ATOM 1330 O O . ALA A 1 179 ? -7.359 -9.856 12.360 1.00 98.62 179 ALA A O 1
ATOM 1331 N N . GLU A 1 180 ? -5.648 -10.029 10.898 1.00 98.25 180 GLU A N 1
ATOM 1332 C CA . GLU A 1 180 ? -4.590 -9.620 11.824 1.00 98.25 180 GLU A CA 1
ATOM 1333 C C . GLU A 1 180 ? -4.798 -8.179 12.313 1.00 98.25 180 GLU A C 1
ATOM 1335 O O . GLU A 1 180 ? -4.892 -7.920 13.516 1.00 98.25 180 GLU A O 1
ATOM 1340 N N . HIS A 1 181 ? -4.956 -7.230 11.389 1.00 98.50 181 HIS A N 1
ATOM 1341 C CA . HIS A 1 181 ? -5.025 -5.807 11.725 1.00 98.50 181 HIS A CA 1
ATOM 1342 C C . HIS A 1 181 ? -6.291 -5.412 12.481 1.00 98.50 181 HIS A C 1
ATOM 1344 O O . HIS A 1 181 ? -6.251 -4.526 13.340 1.00 98.50 181 HIS A O 1
ATOM 1350 N N . LEU A 1 182 ? -7.421 -6.045 12.165 1.00 98.44 182 LEU A N 1
ATOM 1351 C CA . LEU A 1 182 ? -8.736 -5.672 12.689 1.00 98.44 182 LEU A CA 1
ATOM 1352 C C . LEU A 1 182 ? -9.224 -6.612 13.797 1.00 98.44 182 LEU A C 1
ATOM 1354 O O . LEU A 1 182 ? -10.259 -6.329 14.407 1.00 98.44 182 LEU A O 1
ATOM 1358 N N . ALA A 1 183 ? -8.516 -7.721 14.052 1.00 97.69 183 ALA A N 1
ATOM 1359 C CA . ALA A 1 183 ? -8.968 -8.815 14.915 1.00 97.69 183 ALA A CA 1
ATOM 1360 C C . ALA A 1 183 ? -10.412 -9.247 14.579 1.00 97.69 183 ALA A C 1
ATOM 1362 O O . ALA A 1 183 ? -11.275 -9.377 15.456 1.00 97.69 183 ALA A O 1
ATOM 1363 N N . LYS A 1 184 ? -10.713 -9.365 13.279 1.00 97.31 184 LYS A N 1
ATOM 1364 C CA . LYS A 1 184 ? -12.057 -9.652 12.765 1.00 97.31 184 LYS A CA 1
ATOM 1365 C C . LYS A 1 184 ? -11.988 -10.372 11.424 1.00 97.31 184 LYS A C 1
ATOM 1367 O O . LYS A 1 184 ? -11.278 -9.929 10.529 1.00 97.31 184 LYS A O 1
ATOM 1372 N N . ASP A 1 185 ? -12.780 -11.431 11.268 1.00 97.69 185 ASP A N 1
ATOM 1373 C CA . ASP A 1 185 ? -12.928 -12.089 9.970 1.00 97.69 185 ASP A CA 1
ATOM 1374 C C . ASP A 1 185 ? -13.588 -11.150 8.946 1.00 97.69 185 ASP A C 1
ATOM 1376 O O . ASP A 1 185 ? -14.615 -10.520 9.216 1.00 97.69 185 ASP A O 1
ATOM 1380 N N . THR A 1 186 ? -12.984 -11.080 7.762 1.00 98.31 186 THR A N 1
ATOM 1381 C CA . THR A 1 186 ? -13.471 -10.316 6.604 1.00 98.31 186 THR A CA 1
ATOM 1382 C C . THR A 1 186 ? -13.615 -11.191 5.356 1.00 98.31 186 THR A C 1
ATOM 1384 O O . THR A 1 186 ? -13.855 -10.672 4.264 1.00 98.31 186 THR A O 1
ATOM 1387 N N . GLY A 1 187 ? -13.496 -12.518 5.495 1.00 97.94 187 GLY A N 1
ATOM 1388 C CA . GLY A 1 187 ? -13.547 -13.476 4.391 1.00 97.94 187 GLY A CA 1
ATOM 1389 C C . GLY A 1 187 ? -14.892 -13.536 3.676 1.00 97.94 187 GLY A C 1
ATOM 1390 O O . GLY A 1 187 ? -14.943 -13.876 2.496 1.00 97.94 187 GLY A O 1
ATOM 1391 N N . HIS A 1 188 ? -15.969 -13.148 4.357 1.00 98.06 188 HIS A N 1
ATOM 1392 C CA . HIS A 1 188 ? -17.319 -13.059 3.803 1.00 98.06 188 HIS A CA 1
ATOM 1393 C C . HIS A 1 188 ? -17.599 -11.740 3.057 1.00 98.06 188 HIS A C 1
ATOM 1395 O O . HIS A 1 188 ? -18.638 -11.625 2.412 1.00 98.06 188 HIS A O 1
ATOM 1401 N N . LEU A 1 189 ? -16.701 -10.751 3.135 1.00 98.62 189 LEU A N 1
ATOM 1402 C CA . LEU A 1 189 ? -16.864 -9.441 2.501 1.00 98.62 189 LEU A CA 1
ATOM 1403 C C . LEU A 1 189 ? -16.150 -9.384 1.146 1.00 98.62 189 LEU A C 1
ATOM 1405 O O . LEU A 1 189 ? -15.063 -9.949 0.980 1.00 98.62 189 LEU A O 1
ATOM 1409 N N . ASP A 1 190 ? -16.742 -8.647 0.203 1.00 98.62 190 ASP A N 1
ATOM 1410 C CA . ASP A 1 190 ? -16.033 -8.175 -0.989 1.00 98.62 190 ASP A CA 1
ATOM 1411 C C . ASP A 1 190 ? -14.927 -7.166 -0.621 1.00 98.62 190 ASP A C 1
ATOM 1413 O O . ASP A 1 190 ? -14.873 -6.652 0.503 1.00 98.62 190 ASP A O 1
ATOM 1417 N N . ALA A 1 191 ? -14.021 -6.898 -1.564 1.00 98.44 191 ALA A N 1
ATOM 1418 C CA . ALA A 1 191 ? -12.836 -6.086 -1.310 1.00 98.44 191 ALA A CA 1
ATOM 1419 C C . ALA A 1 191 ? -13.186 -4.649 -0.868 1.00 98.44 191 ALA A C 1
ATOM 1421 O O . ALA A 1 191 ? -12.612 -4.142 0.099 1.00 98.44 191 ALA A O 1
ATOM 1422 N N . ALA A 1 192 ? -14.173 -4.012 -1.510 1.00 98.75 192 ALA A N 1
ATOM 1423 C CA . ALA A 1 192 ? -14.597 -2.650 -1.173 1.00 98.75 192 ALA A CA 1
ATOM 1424 C C . ALA A 1 192 ? -15.232 -2.569 0.224 1.00 98.75 192 ALA A C 1
ATOM 1426 O O . ALA A 1 192 ? -14.886 -1.704 1.030 1.00 98.75 192 ALA A O 1
ATOM 1427 N N . SER A 1 193 ? -16.143 -3.485 0.544 1.00 98.81 193 SER A N 1
ATOM 1428 C CA . SER A 1 193 ? -16.815 -3.563 1.841 1.00 98.81 193 SER A CA 1
ATOM 1429 C C . SER A 1 193 ? -15.832 -3.887 2.965 1.00 98.81 193 SER A C 1
ATOM 1431 O O . SER A 1 193 ? -15.943 -3.326 4.058 1.00 98.81 193 SER A O 1
ATOM 1433 N N . ALA A 1 194 ? -14.829 -4.727 2.696 1.00 98.81 194 ALA A N 1
ATOM 1434 C CA . ALA A 1 194 ? -13.756 -5.019 3.638 1.00 98.81 194 ALA A CA 1
ATOM 1435 C C . ALA A 1 194 ? -12.894 -3.781 3.935 1.00 98.81 194 ALA A C 1
ATOM 1437 O O . ALA A 1 194 ? -12.643 -3.489 5.106 1.00 98.81 194 ALA A O 1
ATOM 1438 N N . LEU A 1 195 ? -12.493 -3.010 2.914 1.00 98.81 195 LEU A N 1
ATOM 1439 C CA . LEU A 1 195 ? -11.735 -1.772 3.133 1.00 98.81 195 LEU A CA 1
ATOM 1440 C C . LEU A 1 195 ? -12.579 -0.676 3.782 1.00 98.81 195 LEU A C 1
ATOM 1442 O O . LEU A 1 195 ? -12.085 0.021 4.663 1.00 98.81 195 LEU A O 1
ATOM 1446 N N . ARG A 1 196 ? -13.871 -0.568 3.462 1.00 98.75 196 ARG A N 1
ATOM 1447 C CA . ARG A 1 196 ? -14.777 0.347 4.171 1.00 98.75 196 ARG A CA 1
ATOM 1448 C C . ARG A 1 196 ? -14.850 0.024 5.664 1.00 98.75 196 ARG A C 1
ATOM 1450 O O . ARG A 1 196 ? -14.744 0.931 6.489 1.00 98.75 196 ARG A O 1
ATOM 1457 N N . LEU A 1 197 ? -14.977 -1.258 6.016 1.00 98.69 197 LEU A N 1
ATOM 1458 C CA . LEU A 1 197 ? -14.940 -1.710 7.409 1.00 98.69 197 LEU A CA 1
ATOM 1459 C C . LEU A 1 197 ? -13.586 -1.403 8.066 1.00 98.69 197 LEU A C 1
ATOM 1461 O O . LEU A 1 197 ? -13.557 -0.954 9.212 1.00 98.69 197 LEU A O 1
ATOM 1465 N N . TYR A 1 198 ? -12.480 -1.603 7.343 1.00 98.75 198 TYR A N 1
ATOM 1466 C CA . TYR A 1 198 ? -11.143 -1.237 7.808 1.00 98.75 198 TYR A CA 1
ATOM 1467 C C . TYR A 1 198 ? -11.100 0.243 8.199 1.00 98.75 198 TYR A C 1
ATOM 1469 O O . TYR A 1 198 ? -10.758 0.562 9.338 1.00 98.75 198 TYR A O 1
ATOM 1477 N N . ARG A 1 199 ? -11.487 1.147 7.288 1.00 98.50 199 ARG A N 1
ATOM 1478 C CA . ARG A 1 199 ? -11.460 2.603 7.513 1.00 98.50 199 ARG A CA 1
ATOM 1479 C C . ARG A 1 199 ? -12.295 3.007 8.727 1.00 98.50 199 ARG A C 1
ATOM 1481 O O . ARG A 1 199 ? -11.835 3.800 9.543 1.00 98.50 199 ARG A O 1
ATOM 1488 N N . GLN A 1 200 ? -13.480 2.417 8.886 1.00 98.38 200 GLN A N 1
ATOM 1489 C CA . GLN A 1 200 ? -14.352 2.661 10.042 1.00 98.38 200 GLN A CA 1
ATOM 1490 C C . GLN A 1 200 ? -13.694 2.247 11.365 1.00 98.38 200 GLN A C 1
ATOM 1492 O O . GLN A 1 200 ? -13.687 3.026 12.318 1.00 98.38 200 GLN A O 1
ATOM 1497 N N . ILE A 1 201 ? -13.118 1.041 11.426 1.00 98.50 201 ILE A N 1
ATOM 1498 C CA . ILE A 1 201 ? -12.439 0.549 12.633 1.00 98.50 201 ILE A CA 1
ATOM 1499 C C . ILE A 1 201 ? -11.204 1.400 12.937 1.00 98.50 201 ILE A C 1
ATOM 1501 O O . ILE A 1 201 ? -11.021 1.815 14.078 1.00 98.50 201 ILE A O 1
ATOM 1505 N N . ALA A 1 202 ? -10.383 1.700 11.929 1.00 98.50 202 ALA A N 1
ATOM 1506 C CA . ALA A 1 202 ? -9.181 2.508 12.098 1.00 98.50 202 ALA A CA 1
ATOM 1507 C C . ALA A 1 202 ? -9.515 3.924 12.603 1.00 98.50 202 ALA A C 1
ATOM 1509 O O . ALA A 1 202 ? -8.845 4.425 13.508 1.00 98.50 202 ALA A O 1
ATOM 1510 N N . PHE A 1 203 ? -10.586 4.539 12.092 1.00 98.25 203 PHE A N 1
ATOM 1511 C CA . PHE A 1 203 ? -11.050 5.846 12.557 1.00 98.25 203 PHE A CA 1
ATOM 1512 C C . PHE A 1 203 ? -11.523 5.796 14.014 1.00 98.25 203 PHE A C 1
ATOM 1514 O O . PHE A 1 203 ? -11.087 6.601 14.833 1.00 98.25 203 PHE A O 1
ATOM 1521 N N . HIS A 1 204 ? -12.350 4.808 14.369 1.00 98.06 204 HIS A N 1
ATOM 1522 C CA . HIS A 1 204 ? -12.815 4.626 15.748 1.00 98.06 204 HIS A CA 1
ATOM 1523 C C . HIS A 1 204 ? -11.651 4.393 16.721 1.00 98.06 204 HIS A C 1
ATOM 1525 O O . HIS A 1 204 ? -11.611 4.962 17.812 1.00 98.06 204 HIS A O 1
ATOM 1531 N N . ASN A 1 205 ? -10.666 3.596 16.306 1.00 98.06 205 ASN A N 1
ATOM 1532 C CA . ASN A 1 205 ? -9.465 3.335 17.091 1.00 98.06 205 ASN A CA 1
ATOM 1533 C C . ASN A 1 205 ? -8.596 4.592 17.250 1.00 98.06 205 ASN A C 1
ATOM 1535 O O . ASN A 1 205 ? -8.036 4.793 18.326 1.00 98.06 205 ASN A O 1
ATOM 1539 N N . ARG A 1 206 ? -8.532 5.472 16.238 1.00 97.44 206 ARG A N 1
ATOM 1540 C CA . ARG A 1 206 ? -7.899 6.795 16.369 1.00 97.44 206 ARG A CA 1
ATOM 1541 C C . ARG A 1 206 ? -8.597 7.636 17.438 1.00 97.44 206 ARG A C 1
ATOM 1543 O O . ARG A 1 206 ? -7.921 8.133 18.326 1.00 97.44 206 ARG A O 1
ATOM 1550 N N . CYS A 1 207 ? -9.929 7.730 17.420 1.00 97.50 207 CYS A N 1
ATOM 1551 C CA . CYS A 1 207 ? -10.671 8.486 18.437 1.00 97.50 207 CYS A CA 1
ATOM 1552 C C . CYS A 1 207 ? -10.395 7.983 19.863 1.00 97.50 207 CYS A C 1
ATOM 1554 O O . CYS A 1 207 ? -10.210 8.786 20.773 1.00 97.50 207 CYS A O 1
ATOM 1556 N N . ARG A 1 208 ? -10.326 6.659 20.057 1.00 96.00 208 ARG A N 1
ATOM 1557 C CA . ARG A 1 208 ? -9.962 6.058 21.353 1.00 96.00 208 ARG A CA 1
ATOM 1558 C C . ARG A 1 208 ? -8.532 6.386 21.766 1.00 96.00 208 ARG A C 1
ATOM 1560 O O . ARG A 1 208 ? -8.300 6.770 22.909 1.00 96.00 208 ARG A O 1
ATOM 1567 N N . ARG A 1 209 ? -7.588 6.283 20.828 1.00 94.56 209 ARG A N 1
ATOM 1568 C CA . ARG A 1 209 ? -6.188 6.655 21.050 1.00 94.56 209 ARG A CA 1
ATOM 1569 C C . ARG A 1 209 ? -6.049 8.112 21.479 1.00 94.56 209 ARG A C 1
ATOM 1571 O O . ARG A 1 209 ? -5.355 8.379 22.455 1.00 94.56 209 ARG A O 1
ATOM 1578 N N . ASP A 1 210 ? -6.731 9.021 20.790 1.00 95.19 210 ASP A N 1
ATOM 1579 C CA . ASP A 1 210 ? -6.710 10.457 21.085 1.00 95.19 210 ASP A CA 1
ATOM 1580 C C . ASP A 1 210 ? -7.342 10.764 22.458 1.00 95.19 210 ASP A C 1
ATOM 1582 O O . ASP A 1 210 ? -6.942 11.714 23.128 1.00 95.19 210 ASP A O 1
ATOM 1586 N N . ALA A 1 211 ? -8.276 9.924 22.921 1.00 95.25 211 ALA A N 1
ATOM 1587 C CA . ALA A 1 211 ? -8.853 9.977 24.266 1.00 95.25 211 ALA A CA 1
ATOM 1588 C C . ALA A 1 211 ? -7.973 9.325 25.358 1.00 95.25 211 ALA A C 1
ATOM 1590 O O . ALA A 1 211 ? -8.365 9.292 26.524 1.00 95.25 211 ALA A O 1
ATOM 1591 N N . GLY A 1 212 ? -6.795 8.792 25.008 1.00 92.44 212 GLY A N 1
ATOM 1592 C CA . GLY A 1 212 ? -5.902 8.094 25.939 1.00 92.44 212 GLY A CA 1
ATOM 1593 C C . GLY A 1 212 ? -6.362 6.681 26.317 1.00 92.44 212 GLY A C 1
ATOM 1594 O O . GLY A 1 212 ? -5.794 6.065 27.219 1.00 92.44 212 GLY A O 1
ATOM 1595 N N . GLU A 1 213 ? -7.375 6.136 25.641 1.00 91.06 213 GLU A N 1
ATOM 1596 C CA . GLU A 1 213 ? -7.830 4.766 25.861 1.00 91.06 213 GLU A CA 1
ATOM 1597 C C . GLU A 1 213 ? -6.884 3.788 25.164 1.00 91.06 213 GLU A C 1
ATOM 1599 O O . GLU A 1 213 ? -6.688 3.867 23.959 1.00 91.06 213 GLU A O 1
ATOM 1604 N N . ALA A 1 214 ? -6.346 2.801 25.882 1.00 83.88 214 ALA A N 1
ATOM 1605 C CA . ALA A 1 214 ? -5.554 1.729 25.267 1.00 83.88 214 ALA A CA 1
ATOM 1606 C C . ALA A 1 214 ? -6.415 0.537 24.803 1.00 83.88 214 ALA A C 1
ATOM 1608 O O . ALA A 1 214 ? -5.923 -0.353 24.104 1.00 83.88 214 ALA A O 1
ATOM 1609 N N . ASP A 1 215 ? -7.693 0.488 25.194 1.00 88.06 215 ASP A N 1
ATOM 1610 C CA . ASP A 1 215 ? -8.584 -0.642 24.934 1.00 88.06 215 ASP A CA 1
ATOM 1611 C C . ASP A 1 215 ? -9.437 -0.473 23.683 1.00 88.06 215 ASP A C 1
ATOM 1613 O O . ASP A 1 215 ? -10.641 -0.246 23.730 1.00 88.06 215 ASP A O 1
ATOM 1617 N N . TRP A 1 216 ? -8.791 -0.592 22.526 1.00 92.75 216 TRP A N 1
ATOM 1618 C CA . TRP A 1 216 ? -9.469 -0.683 21.237 1.00 92.75 216 TRP A CA 1
ATOM 1619 C C . TRP A 1 216 ? -9.229 -2.030 20.554 1.00 92.75 216 TRP A C 1
ATOM 1621 O O . TRP A 1 216 ? -8.334 -2.789 20.930 1.00 92.75 216 TRP A O 1
ATOM 1631 N N . ARG A 1 217 ? -10.050 -2.357 19.553 1.00 92.19 217 ARG A N 1
ATOM 1632 C CA . ARG A 1 217 ? -9.997 -3.651 18.862 1.00 92.19 217 ARG A CA 1
ATOM 1633 C C . ARG A 1 217 ? -8.863 -3.684 17.841 1.00 92.19 217 ARG A C 1
ATOM 1635 O O . ARG A 1 217 ? -8.737 -2.759 17.047 1.00 92.19 217 ARG A O 1
ATOM 1642 N N . GLY A 1 218 ? -8.123 -4.789 17.792 1.00 96.62 218 GLY A N 1
ATOM 1643 C CA . GLY A 1 218 ? -7.088 -4.999 16.781 1.00 96.62 218 GLY A CA 1
ATOM 1644 C C . GLY A 1 218 ? -5.901 -4.048 16.939 1.00 96.62 218 GLY A C 1
ATOM 1645 O O . GLY A 1 218 ? -5.628 -3.520 18.026 1.00 96.62 218 GLY A O 1
ATOM 1646 N N . LEU A 1 219 ? -5.184 -3.863 15.836 1.00 98.12 219 LEU A N 1
ATOM 1647 C CA . LEU A 1 219 ? -3.930 -3.123 15.762 1.00 98.12 219 LEU A CA 1
ATOM 1648 C C . LEU A 1 219 ? -4.103 -1.765 15.080 1.00 98.12 219 LEU A C 1
ATOM 1650 O O . LEU A 1 219 ? -3.462 -0.798 15.485 1.00 98.12 219 LEU A O 1
ATOM 1654 N N . ALA A 1 220 ? -4.959 -1.690 14.060 1.00 98.50 220 ALA A N 1
ATOM 1655 C CA . ALA A 1 220 ? -5.017 -0.551 13.152 1.00 98.50 220 ALA A CA 1
ATOM 1656 C C . ALA A 1 220 ? -5.654 0.702 13.764 1.00 98.50 220 ALA A C 1
ATOM 1658 O O . ALA A 1 220 ? -6.674 0.616 14.441 1.00 98.50 220 ALA A O 1
ATOM 1659 N N . PHE A 1 221 ? -5.110 1.874 13.458 1.00 98.62 221 PHE A N 1
ATOM 1660 C CA . PHE A 1 221 ? -5.710 3.176 13.752 1.00 98.62 221 PHE A CA 1
ATOM 1661 C C . PHE A 1 221 ? -5.375 4.167 12.629 1.00 98.62 221 PHE A C 1
ATOM 1663 O O . PHE A 1 221 ? -4.327 4.062 11.990 1.00 98.62 221 PHE A O 1
ATOM 1670 N N . SER A 1 222 ? -6.276 5.109 12.355 1.00 98.44 222 SER A N 1
ATOM 1671 C CA . SER A 1 222 ? -6.064 6.107 11.302 1.00 98.44 222 SER A CA 1
ATOM 1672 C C . SER A 1 222 ? -4.978 7.110 11.700 1.00 98.44 222 SER A C 1
ATOM 1674 O O . SER A 1 222 ? -4.890 7.526 12.856 1.00 98.44 222 SER A O 1
ATOM 1676 N N . LEU A 1 223 ? -4.186 7.532 10.723 1.00 98.38 223 LEU A N 1
ATOM 1677 C CA . LEU A 1 223 ? -3.243 8.644 10.801 1.00 98.38 223 LEU A CA 1
ATOM 1678 C C . LEU A 1 223 ? -3.830 9.847 10.056 1.00 98.38 223 LEU A C 1
ATOM 1680 O O . LEU A 1 223 ? -4.673 9.676 9.178 1.00 98.38 223 LE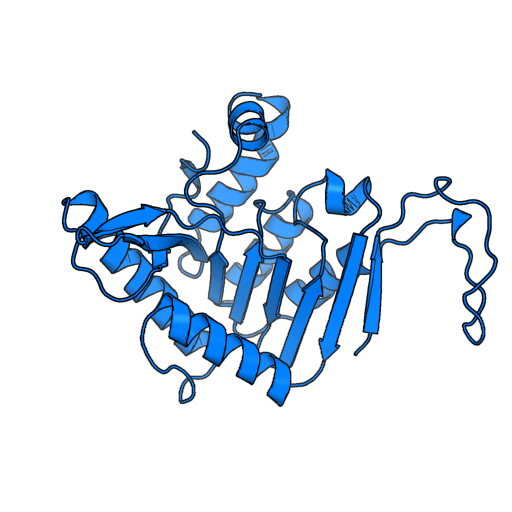U A O 1
ATOM 1684 N N . ASP A 1 224 ? -3.381 11.054 10.393 1.00 97.31 224 ASP A N 1
ATOM 1685 C CA . ASP A 1 224 ? -3.724 12.255 9.630 1.00 97.31 224 ASP A CA 1
ATOM 1686 C C . ASP A 1 224 ? -2.678 12.466 8.517 1.00 97.31 224 ASP A C 1
ATOM 1688 O O . ASP A 1 224 ? -1.509 12.724 8.825 1.00 97.31 224 ASP A O 1
ATOM 1692 N N . PRO A 1 225 ? -3.056 12.350 7.229 1.00 96.69 225 PRO A N 1
ATOM 1693 C CA . PRO A 1 225 ? -2.120 12.532 6.123 1.00 96.69 225 PRO A CA 1
ATOM 1694 C C . PRO A 1 225 ? -1.526 13.942 6.058 1.00 96.69 225 PRO A C 1
ATOM 1696 O O . PRO A 1 225 ? -0.379 14.096 5.642 1.00 96.69 225 PRO A O 1
ATOM 1699 N N . ALA A 1 226 ? -2.261 14.966 6.507 1.00 95.69 226 ALA A N 1
ATOM 1700 C CA . ALA A 1 226 ? -1.784 16.346 6.514 1.00 95.69 226 ALA A CA 1
ATOM 1701 C C . ALA A 1 226 ? -0.695 16.572 7.572 1.00 95.69 226 ALA A C 1
ATOM 1703 O O . ALA A 1 226 ? 0.154 17.450 7.409 1.00 95.69 226 ALA A O 1
ATOM 1704 N N . THR A 1 227 ? -0.677 15.765 8.635 1.00 95.62 227 THR A N 1
ATOM 1705 C CA . THR A 1 227 ? 0.316 15.861 9.712 1.00 95.62 227 THR A CA 1
ATOM 1706 C C . THR A 1 227 ? 1.319 14.720 9.735 1.00 95.62 227 THR A C 1
ATOM 1708 O O . THR A 1 227 ? 2.123 14.630 10.662 1.00 95.62 227 THR A O 1
ATOM 1711 N N . TYR A 1 228 ? 1.303 13.846 8.731 1.00 96.62 228 TYR A N 1
ATOM 1712 C CA . TYR A 1 228 ? 2.209 12.711 8.682 1.00 96.62 228 TYR A CA 1
ATOM 1713 C C . TYR A 1 228 ? 3.675 13.164 8.606 1.00 96.62 228 TYR A C 1
ATOM 1715 O O . TYR A 1 228 ? 4.025 14.060 7.833 1.00 96.62 228 TYR A O 1
ATOM 1723 N N . ALA A 1 229 ? 4.521 12.525 9.418 1.00 93.38 229 ALA A N 1
ATOM 1724 C CA . ALA A 1 229 ? 5.952 12.803 9.565 1.00 93.38 229 ALA A CA 1
ATOM 1725 C C . ALA A 1 229 ? 6.330 14.226 10.032 1.00 93.38 229 ALA A C 1
ATOM 1727 O O . ALA A 1 229 ? 7.502 14.588 9.905 1.00 93.38 229 ALA A O 1
ATOM 1728 N N . MET A 1 230 ? 5.375 15.019 10.546 1.00 90.69 230 MET A N 1
ATOM 1729 C CA . MET A 1 230 ? 5.676 16.306 11.193 1.00 90.69 230 MET A CA 1
ATOM 1730 C C . MET A 1 230 ? 6.428 16.136 12.518 1.00 90.69 230 MET A C 1
ATOM 1732 O O . MET A 1 230 ? 6.378 15.028 13.111 1.00 90.69 230 MET A O 1
#

Secondary structure (DSSP, 8-state):
-EEEEEE-TTS-----PPTTSPP--GGG-EEHHHHHHHHHHHH-SSEEEEEESSPPPHHHHHHHHHHHHTT-EEEEE--SS--HHHHHHHH-GGGHHHHHHHHHHHTSTTEEEEEEEEE-TTS-EEEEP---EEEEETTTEEEEES--SSHIIIIIS-EEEEEE--HHHHHHHHHHHHHHHHTS--TTS-HHHHHHHHHHHHHHHHHHHHTT----SSSEEEE-GGGTT-

Sequence (230 aa):
MQIQRNIPAGLYADGTPSPGADPYDIAAGERTIFNQYLLAIDAARQAIYIENQAIPIPPVAAALEAALQRGVEVVMLVPADPEEPVRAARRDPLHGPLFEGAASLGGCERFALVGIAGRNAQGERHNVYVHGKLMVIDDAWATIGSCNLHAGSLMGHTEMNAAIWDAAVARGLRVALLAEHLAKDTGHLDAASALRLYRQIAFHNRCRRDAGEADWRGLAFSLDPATYAM

Foldseek 3Di:
DDKFKFAAAQPDDDQDDDVPDDTDRCNRTGQRVVVVLLVQLQVFQAEKEWFFQDQADLSNLVSVLVSLVNVHAYEYEYFQDHDPVLLVLVVDPVNVSRLVSLLSQLPRPRYFYKWWWDADPVLATDTDHGHWGKMAGQLFKMKGWNAGNDCCSNHNDIIMIDIDGHNVVSLVVLQVVLCQAQVDGPSPDGNNVSSVVVQVLQDVVQVCVVVVHSDGGGIMHTDNSNPRSD